Protein AF-A0A6S7I859-F1 (afdb_monomer_lite)

Structure (mmCIF, N/CA/C/O backbone):
data_AF-A0A6S7I859-F1
#
_entry.id   AF-A0A6S7I859-F1
#
loop_
_atom_site.group_PDB
_atom_site.id
_atom_site.type_symbol
_atom_site.label_atom_id
_atom_site.label_alt_id
_atom_site.label_comp_id
_atom_site.label_asym_id
_atom_site.label_entity_id
_atom_site.label_seq_id
_atom_site.pdbx_PDB_ins_code
_atom_site.Cartn_x
_atom_site.Cartn_y
_atom_site.Cartn_z
_atom_site.occupancy
_atom_site.B_iso_or_equiv
_atom_site.auth_seq_id
_atom_site.auth_comp_id
_atom_site.auth_asym_id
_atom_site.auth_atom_id
_atom_site.pdbx_PDB_model_num
ATOM 1 N N . MET A 1 1 ? 20.516 -19.476 -36.051 1.00 45.34 1 MET A N 1
ATOM 2 C CA . MET A 1 1 ? 21.088 -18.966 -34.781 1.00 45.34 1 MET A CA 1
ATOM 3 C C . MET A 1 1 ? 20.765 -17.487 -34.606 1.00 45.34 1 MET A C 1
ATOM 5 O O . MET A 1 1 ? 20.209 -17.161 -33.574 1.00 45.34 1 MET A O 1
ATOM 9 N N . LYS A 1 2 ? 20.986 -16.633 -35.620 1.00 47.00 2 LYS A N 1
ATOM 10 C CA . LYS A 1 2 ? 20.479 -15.245 -35.648 1.00 47.00 2 LYS A CA 1
ATOM 11 C C . LYS A 1 2 ? 18.955 -15.167 -35.457 1.00 47.00 2 LYS A C 1
ATOM 13 O O . LYS A 1 2 ? 18.521 -14.638 -34.452 1.00 47.00 2 LYS A O 1
ATOM 18 N N . ASP A 1 3 ? 18.194 -15.928 -36.248 1.00 52.56 3 ASP A N 1
ATOM 19 C CA . ASP A 1 3 ? 16.728 -16.032 -36.093 1.00 52.56 3 ASP A CA 1
ATOM 20 C C . ASP A 1 3 ? 16.257 -16.594 -34.742 1.00 52.56 3 ASP A C 1
ATOM 22 O O . ASP A 1 3 ? 15.106 -16.407 -34.369 1.00 52.56 3 ASP A O 1
ATOM 26 N N . PHE A 1 4 ? 17.116 -17.323 -34.017 1.00 54.69 4 PHE A N 1
ATOM 27 C CA . PHE A 1 4 ? 16.777 -17.778 -32.670 1.00 54.69 4 PHE A CA 1
ATOM 28 C C . PHE A 1 4 ? 16.877 -16.596 -31.711 1.00 54.69 4 PHE A C 1
ATOM 30 O O . PHE A 1 4 ? 15.893 -16.300 -31.062 1.00 54.69 4 PHE A O 1
ATOM 37 N N . PHE A 1 5 ? 17.999 -15.868 -31.692 1.00 53.69 5 PHE A N 1
ATOM 38 C CA . PHE A 1 5 ? 18.166 -14.678 -30.848 1.00 53.69 5 PHE A CA 1
ATOM 39 C C . PHE A 1 5 ? 17.237 -13.516 -31.233 1.00 53.69 5 PHE A C 1
ATOM 41 O O . PHE A 1 5 ? 16.765 -12.820 -30.344 1.00 53.69 5 PHE A O 1
ATOM 48 N N . ASP A 1 6 ? 16.915 -13.356 -32.519 1.00 55.12 6 ASP A N 1
ATOM 49 C CA . ASP A 1 6 ? 16.006 -12.310 -33.009 1.00 55.12 6 ASP A CA 1
ATOM 50 C C . ASP A 1 6 ? 14.535 -12.576 -32.618 1.00 55.12 6 ASP A C 1
ATOM 52 O O . ASP A 1 6 ? 13.740 -11.643 -32.562 1.00 55.12 6 ASP A O 1
ATOM 56 N N . ASN A 1 7 ? 14.174 -13.832 -32.315 1.00 46.56 7 ASN A N 1
ATOM 57 C CA . ASN A 1 7 ? 12.827 -14.235 -31.876 1.00 46.56 7 ASN A CA 1
ATOM 58 C C . ASN A 1 7 ? 12.787 -14.762 -30.428 1.00 46.56 7 ASN A C 1
ATOM 60 O O . ASN A 1 7 ? 11.739 -15.209 -29.959 1.00 46.56 7 ASN A O 1
ATOM 64 N N . PHE A 1 8 ? 13.920 -14.766 -29.721 1.00 45.06 8 PHE A N 1
ATOM 65 C CA . PHE A 1 8 ? 14.007 -15.238 -28.345 1.00 45.06 8 PHE A CA 1
ATOM 66 C C . PHE A 1 8 ? 13.634 -14.092 -27.410 1.00 45.06 8 PHE A C 1
ATOM 68 O O . PHE A 1 8 ? 14.481 -13.310 -26.983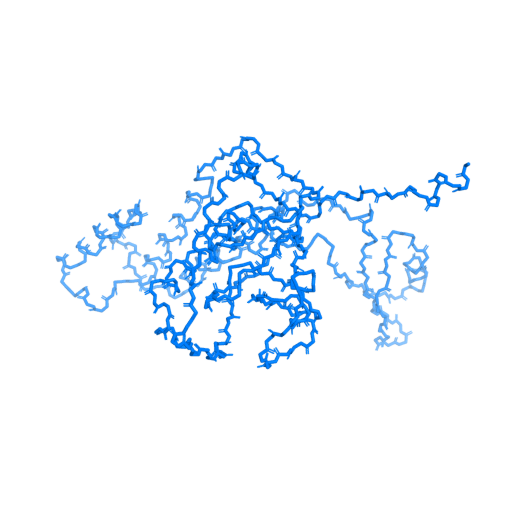 1.00 45.06 8 PHE A O 1
ATOM 75 N N . GLU A 1 9 ? 12.348 -13.992 -27.083 1.00 45.38 9 GLU A N 1
ATOM 76 C CA . GLU A 1 9 ? 11.904 -13.135 -25.989 1.00 45.38 9 GLU A CA 1
ATOM 77 C C . GLU A 1 9 ? 12.364 -13.744 -24.660 1.00 45.38 9 GLU A C 1
ATOM 79 O O . GLU A 1 9 ? 11.829 -14.752 -24.187 1.00 45.38 9 GLU A O 1
ATOM 84 N N . ILE A 1 10 ? 13.366 -13.123 -24.036 1.00 50.97 10 ILE A N 1
ATOM 85 C CA . ILE A 1 10 ? 13.718 -13.415 -22.648 1.00 50.97 10 ILE A CA 1
ATOM 86 C C . ILE A 1 10 ? 12.524 -12.993 -21.790 1.00 50.97 10 ILE A C 1
ATOM 88 O O . ILE A 1 10 ? 12.278 -11.814 -21.546 1.00 50.97 10 ILE A O 1
ATOM 92 N N . SER A 1 11 ? 11.741 -13.972 -21.345 1.00 49.91 11 SER A N 1
ATOM 93 C CA . SER A 1 11 ? 10.647 -13.725 -20.416 1.00 49.91 11 SER A CA 1
ATOM 94 C C . SER A 1 11 ? 11.216 -13.456 -19.022 1.00 49.91 11 SER A C 1
ATOM 96 O O . SER A 1 11 ? 11.446 -14.388 -18.254 1.00 49.91 11 SER A O 1
ATOM 98 N N . GLU A 1 12 ? 11.362 -12.182 -18.670 1.00 61.50 12 GLU A N 1
ATOM 99 C CA . GLU A 1 12 ? 11.768 -11.761 -17.323 1.00 61.50 12 GLU A CA 1
ATOM 100 C C . GLU A 1 12 ? 10.795 -12.266 -16.238 1.00 61.50 12 GLU A C 1
ATOM 102 O O . GLU A 1 12 ? 9.594 -12.399 -16.501 1.00 61.50 12 GLU A O 1
ATOM 107 N N . PRO A 1 13 ? 11.248 -12.554 -15.010 1.00 64.25 13 PRO A N 1
ATOM 108 C CA . PRO A 1 13 ? 10.357 -12.905 -13.905 1.00 64.25 13 PRO A CA 1
ATOM 109 C C . PRO A 1 13 ? 9.255 -11.856 -13.661 1.00 64.25 13 PRO A C 1
ATOM 111 O O . PRO A 1 13 ? 9.374 -10.689 -14.029 1.00 64.25 13 PRO A O 1
ATOM 114 N N . LEU A 1 14 ? 8.141 -12.267 -13.045 1.00 69.00 14 LEU A N 1
ATOM 115 C CA . LEU A 1 14 ? 7.109 -11.317 -12.619 1.00 69.00 14 LEU A CA 1
ATOM 116 C C . LEU A 1 14 ? 7.658 -10.483 -11.460 1.00 69.00 14 LEU A C 1
ATOM 118 O O . LEU A 1 14 ? 7.960 -11.036 -10.411 1.00 69.00 14 LEU A O 1
ATOM 122 N N . GLU A 1 15 ? 7.740 -9.168 -11.640 1.00 78.75 15 GLU A N 1
ATOM 123 C CA . GLU A 1 15 ? 8.213 -8.252 -10.601 1.00 78.75 15 GLU A CA 1
ATOM 124 C C . GLU A 1 15 ? 7.077 -7.900 -9.617 1.00 78.75 15 GLU A C 1
ATOM 126 O O . GLU A 1 15 ? 6.104 -7.244 -10.018 1.00 78.75 15 GLU A O 1
ATOM 131 N N . PRO A 1 16 ? 7.153 -8.300 -8.328 1.00 76.38 16 PRO A N 1
ATOM 132 C CA . PRO A 1 16 ? 6.086 -8.062 -7.356 1.00 76.38 16 PRO A CA 1
ATOM 133 C C . PRO A 1 16 ? 5.749 -6.587 -7.148 1.00 76.38 16 PRO A C 1
ATOM 135 O O . PRO A 1 16 ? 4.595 -6.248 -6.870 1.00 76.38 16 PRO A O 1
ATOM 138 N N . ARG A 1 17 ? 6.725 -5.685 -7.313 1.00 79.62 17 ARG A N 1
ATOM 139 C CA . ARG A 1 17 ? 6.491 -4.240 -7.195 1.00 79.62 17 ARG A CA 1
ATOM 140 C C . ARG A 1 17 ? 5.514 -3.708 -8.232 1.00 79.62 17 ARG A C 1
ATOM 142 O O . ARG A 1 17 ? 4.864 -2.705 -7.958 1.00 79.62 17 ARG A O 1
ATOM 149 N N . HIS A 1 18 ? 5.346 -4.381 -9.369 1.00 80.56 18 HIS A N 1
ATOM 150 C CA . HIS A 1 18 ? 4.351 -3.988 -10.366 1.00 80.56 18 HIS A CA 1
ATOM 151 C C . HIS A 1 18 ? 2.908 -4.177 -9.895 1.00 80.56 18 HIS A C 1
ATOM 153 O O . HIS A 1 18 ? 2.029 -3.582 -10.501 1.00 80.56 18 HIS A O 1
ATOM 159 N N . ALA A 1 19 ? 2.662 -4.961 -8.838 1.00 69.69 19 ALA A N 1
ATOM 160 C CA . ALA A 1 19 ? 1.356 -5.069 -8.184 1.00 69.69 19 ALA A CA 1
ATOM 161 C C . ALA A 1 19 ? 1.225 -4.169 -6.942 1.00 69.69 19 ALA A C 1
ATOM 163 O O . ALA A 1 19 ? 0.149 -4.066 -6.346 1.00 69.69 19 ALA A O 1
ATOM 164 N N . PHE A 1 20 ? 2.319 -3.533 -6.508 1.00 80.38 20 PHE A N 1
ATOM 165 C CA . PHE A 1 20 ? 2.332 -2.712 -5.307 1.00 80.38 20 PHE A CA 1
ATOM 166 C C . PHE A 1 20 ? 1.987 -1.256 -5.622 1.00 80.38 20 PHE A C 1
ATOM 168 O O . PHE A 1 20 ? 2.767 -0.516 -6.221 1.00 80.38 20 PHE A O 1
ATOM 175 N N . PHE A 1 21 ? 0.834 -0.822 -5.116 1.00 75.75 21 PHE A N 1
ATOM 176 C CA . PHE A 1 21 ? 0.370 0.557 -5.227 1.00 75.75 21 PHE A CA 1
ATOM 177 C C . PHE A 1 21 ? -0.159 1.086 -3.899 1.00 75.75 21 PHE A C 1
ATOM 179 O O . PHE A 1 21 ? -0.511 0.316 -3.009 1.00 75.75 21 PHE A O 1
ATOM 186 N N . GLY A 1 22 ? -0.223 2.411 -3.768 1.00 73.56 22 GLY A N 1
ATOM 187 C CA . GLY A 1 22 ? -0.731 3.084 -2.575 1.00 73.56 22 GLY A CA 1
ATOM 188 C C . GLY A 1 22 ? -2.252 2.984 -2.393 1.00 73.56 22 GLY A C 1
ATOM 189 O O . GLY A 1 22 ? -2.939 2.128 -2.961 1.00 73.56 22 GLY A O 1
ATOM 190 N N . GLY A 1 23 ? -2.787 3.882 -1.563 1.00 61.50 23 GLY A N 1
ATOM 191 C CA . GLY A 1 23 ? -4.229 4.030 -1.372 1.00 61.50 23 GLY A CA 1
ATOM 192 C C . GLY A 1 23 ? -4.944 4.536 -2.629 1.00 61.50 23 GLY A C 1
ATOM 193 O O . GLY A 1 23 ? -4.322 5.018 -3.573 1.00 61.50 23 GLY A O 1
ATOM 194 N N . ARG A 1 24 ? -6.274 4.432 -2.635 1.00 67.81 24 ARG A N 1
ATOM 195 C CA . ARG A 1 24 ? -7.117 4.974 -3.706 1.00 67.81 24 ARG A CA 1
ATOM 196 C C . ARG A 1 24 ? -7.474 6.427 -3.401 1.00 67.81 24 ARG A C 1
ATOM 198 O O . ARG A 1 24 ? -8.109 6.697 -2.385 1.00 67.81 24 ARG A O 1
ATOM 205 N N . THR A 1 25 ? -7.136 7.315 -4.329 1.00 48.84 25 THR A N 1
ATOM 206 C CA . THR A 1 25 ? -7.539 8.724 -4.325 1.00 48.84 25 THR A CA 1
ATOM 207 C C . THR A 1 25 ? -8.147 9.023 -5.689 1.00 48.84 25 THR A C 1
ATOM 209 O O . THR A 1 25 ? -7.419 9.100 -6.672 1.00 48.84 25 THR A O 1
ATOM 212 N N . ASN A 1 26 ? -9.471 9.158 -5.760 1.00 48.75 26 ASN A N 1
ATOM 213 C CA . ASN A 1 26 ? -10.164 9.564 -6.983 1.00 48.75 26 ASN A CA 1
ATOM 214 C C . ASN A 1 26 ? -10.799 10.938 -6.758 1.00 48.75 26 ASN A C 1
ATOM 216 O O . ASN A 1 26 ? -11.480 11.131 -5.756 1.00 48.75 26 ASN A O 1
ATOM 220 N N . ALA A 1 27 ? -10.611 11.856 -7.705 1.00 41.12 27 ALA A N 1
ATOM 221 C CA . ALA A 1 27 ? -11.497 13.001 -7.878 1.00 41.12 27 ALA A CA 1
ATOM 222 C C . ALA A 1 27 ? -12.592 12.571 -8.863 1.00 41.12 27 ALA A C 1
ATOM 224 O O . ALA A 1 27 ? -12.288 12.190 -9.993 1.00 41.12 27 ALA A O 1
ATOM 225 N N . THR A 1 28 ? -13.848 12.537 -8.427 1.00 41.75 28 THR A N 1
ATOM 226 C CA . THR A 1 28 ? -14.954 12.037 -9.252 1.00 41.75 28 THR A CA 1
ATOM 227 C C . THR A 1 28 ? -15.525 13.171 -10.102 1.00 41.75 28 THR A C 1
ATOM 229 O O . THR A 1 28 ? -16.117 14.099 -9.566 1.00 41.75 28 THR A O 1
ATOM 232 N N . CYS A 1 29 ? -15.396 13.097 -11.428 1.00 33.31 29 CYS A N 1
ATOM 233 C CA . CYS A 1 29 ? -16.369 13.678 -12.356 1.00 33.31 29 CYS A CA 1
ATOM 234 C C . CYS A 1 29 ? -16.226 13.011 -13.728 1.00 33.31 29 CYS A C 1
ATOM 236 O O . CYS A 1 29 ? -15.149 13.065 -14.314 1.00 33.31 29 CYS A O 1
ATOM 238 N N . LEU A 1 30 ? -17.299 12.363 -14.197 1.00 36.75 30 LEU A N 1
ATOM 239 C CA . LEU A 1 30 ? -17.981 12.637 -15.471 1.00 36.75 30 LEU A CA 1
ATOM 240 C C . LEU A 1 30 ? -19.254 11.785 -15.557 1.00 36.75 30 LEU A C 1
ATOM 242 O O . LEU A 1 30 ? -19.257 10.579 -15.318 1.00 36.75 30 LEU A O 1
ATOM 246 N N . TYR A 1 31 ? -20.350 12.483 -15.833 1.00 36.66 31 TYR A N 1
ATOM 247 C CA . TYR A 1 31 ? -21.735 12.027 -15.834 1.00 36.66 31 TYR A CA 1
ATOM 248 C C . TYR A 1 31 ? -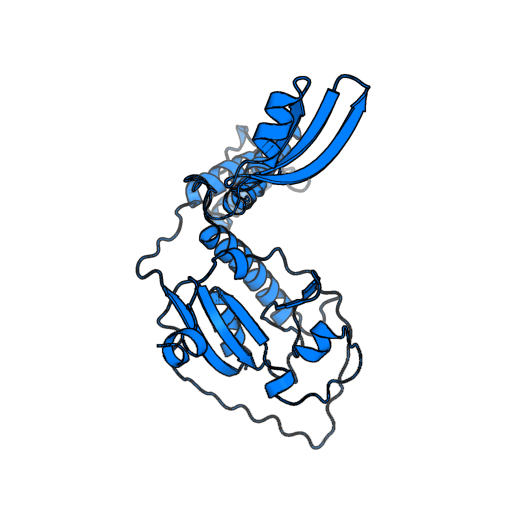22.122 11.450 -17.205 1.00 36.66 31 TYR A C 1
ATOM 250 O O . TYR A 1 31 ? -21.749 12.009 -18.234 1.00 36.66 31 TYR A O 1
ATOM 258 N N . TYR A 1 32 ? -22.896 10.361 -17.220 1.00 44.66 32 TYR A N 1
ATOM 259 C CA . TYR A 1 32 ? -23.541 9.826 -18.423 1.00 44.66 32 TYR A CA 1
ATOM 260 C C . TYR A 1 32 ? -24.997 9.476 -18.104 1.00 44.66 32 TYR A C 1
ATOM 262 O O . TYR A 1 32 ? -25.266 8.748 -17.139 1.00 44.66 32 TYR A O 1
ATOM 270 N N . ASP A 1 33 ? -25.917 10.018 -18.901 1.00 39.75 33 ASP A N 1
ATOM 271 C CA . ASP A 1 33 ? -27.357 9.785 -18.794 1.00 39.75 33 ASP A CA 1
ATOM 272 C C . ASP A 1 33 ? -27.798 8.831 -19.912 1.00 39.75 33 ASP A C 1
ATOM 274 O O . ASP A 1 33 ? -27.537 9.074 -21.092 1.00 39.75 33 ASP A O 1
ATOM 278 N N . VAL A 1 34 ? -28.410 7.714 -19.520 1.00 48.84 34 VAL A N 1
ATOM 279 C CA . VAL A 1 34 ? -28.775 6.595 -20.405 1.00 48.84 34 VAL A CA 1
ATOM 280 C C . VAL A 1 34 ? -30.038 6.951 -21.195 1.00 48.84 34 VAL A C 1
ATOM 282 O O . VAL A 1 34 ? -31.020 7.415 -20.617 1.00 48.84 34 VAL A O 1
ATOM 285 N N . GLN A 1 35 ? -30.029 6.724 -22.512 1.00 64.75 35 GLN A N 1
ATOM 286 C CA . GLN A 1 35 ? -31.157 7.034 -23.403 1.00 64.75 35 GLN A CA 1
ATOM 287 C C . GLN A 1 35 ? -32.212 5.902 -23.433 1.00 64.75 35 GLN A C 1
ATOM 289 O O . GLN A 1 35 ? -31.874 4.746 -23.171 1.00 64.75 35 GLN A O 1
ATOM 294 N N . PRO A 1 36 ? -33.485 6.189 -23.792 1.00 54.06 36 PRO A N 1
ATOM 295 C CA . PRO A 1 36 ? -34.622 5.266 -23.629 1.00 54.06 36 PRO A CA 1
ATOM 296 C C . PRO A 1 36 ? -34.549 3.917 -24.370 1.00 54.06 36 PRO A C 1
ATOM 298 O O . PRO A 1 36 ? -35.362 3.038 -24.088 1.00 54.06 36 PRO A O 1
ATOM 301 N N . GLU A 1 37 ? -33.614 3.734 -25.307 1.00 49.41 37 GLU A N 1
ATOM 302 C CA . GLU A 1 37 ? -33.521 2.528 -26.148 1.00 49.41 37 GLU A CA 1
ATOM 303 C C . GLU A 1 37 ? -32.313 1.618 -25.844 1.00 49.41 37 GLU A C 1
ATOM 305 O O . GLU A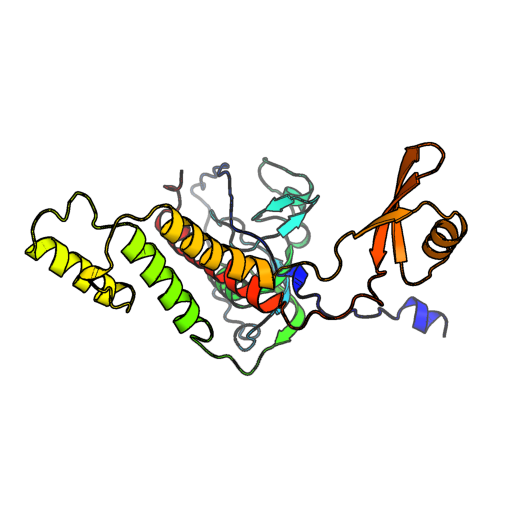 1 37 ? -32.119 0.603 -26.518 1.00 49.41 37 GLU A O 1
ATOM 310 N N . GLU A 1 38 ? -31.514 1.902 -24.809 1.00 43.66 38 GLU A N 1
ATOM 311 C CA . GLU A 1 38 ? -30.388 1.032 -24.441 1.00 43.66 38 GLU A CA 1
ATOM 312 C C . GLU A 1 38 ? -30.836 -0.190 -23.621 1.00 43.66 38 GLU A C 1
ATOM 314 O O . GLU A 1 38 ? -31.375 -0.086 -22.519 1.00 43.66 38 GLU A O 1
ATOM 319 N N . LYS A 1 39 ? -30.571 -1.394 -24.145 1.00 42.28 39 LYS A N 1
ATOM 320 C CA . LYS A 1 39 ? -30.733 -2.659 -23.412 1.00 42.28 39 LYS A CA 1
ATOM 321 C C . LYS A 1 39 ? -29.386 -3.123 -22.869 1.00 42.28 39 LYS A C 1
ATOM 323 O O . LYS A 1 39 ? -28.538 -3.586 -23.629 1.00 42.28 39 LYS A O 1
ATOM 328 N N . ILE A 1 40 ? -29.226 -3.079 -21.549 1.00 44.28 40 ILE A N 1
ATOM 329 C CA . ILE A 1 40 ? -28.088 -3.692 -20.857 1.00 44.28 40 ILE A CA 1
ATOM 330 C C . ILE A 1 40 ? -28.282 -5.211 -20.882 1.00 44.28 40 ILE A C 1
ATOM 332 O O . ILE A 1 40 ? -29.249 -5.738 -20.332 1.00 44.28 40 ILE A O 1
ATOM 336 N N . ARG A 1 41 ? -27.369 -5.922 -21.547 1.00 34.62 41 ARG A N 1
ATOM 337 C CA . ARG A 1 41 ? -27.286 -7.382 -21.476 1.00 34.62 41 ARG A CA 1
ATOM 338 C C . ARG A 1 41 ? -26.342 -7.755 -20.342 1.00 34.62 41 ARG A C 1
ATOM 340 O O . ARG A 1 41 ? -25.175 -7.381 -20.367 1.00 34.62 41 ARG A O 1
ATOM 347 N N . TYR A 1 42 ? -26.861 -8.490 -19.367 1.00 35.25 42 TYR A N 1
ATOM 348 C CA . TYR A 1 42 ? -26.050 -9.202 -18.391 1.00 35.25 42 TYR A CA 1
ATOM 349 C C . TYR A 1 42 ? -25.635 -10.526 -19.025 1.00 35.25 42 TYR A C 1
ATOM 351 O O . TYR A 1 42 ? -26.495 -11.333 -19.383 1.00 35.25 42 TYR A O 1
ATOM 359 N N . VAL A 1 43 ? -24.334 -10.715 -19.217 1.00 29.97 43 VAL A N 1
ATOM 360 C CA . VAL A 1 43 ? -23.778 -12.006 -19.606 1.00 29.97 43 VAL A CA 1
ATOM 361 C C . VAL A 1 43 ? -22.879 -12.450 -18.467 1.00 29.97 43 VAL A C 1
ATOM 363 O O . VAL A 1 43 ? -21.833 -11.858 -18.221 1.00 29.97 43 VAL A O 1
ATOM 366 N N . ASP A 1 44 ? -23.352 -13.453 -17.739 1.00 32.44 44 ASP A N 1
ATOM 367 C CA . ASP A 1 44 ? -22.562 -14.181 -16.761 1.00 32.44 44 ASP A CA 1
ATOM 368 C C . ASP A 1 44 ? -21.618 -15.116 -17.520 1.00 32.44 44 ASP A C 1
ATOM 370 O O . ASP A 1 44 ? -22.044 -16.107 -18.116 1.00 32.44 44 ASP A O 1
ATOM 374 N N . PHE A 1 45 ? -20.337 -14.760 -17.541 1.00 32.31 45 PHE A N 1
ATOM 375 C CA . PHE A 1 45 ? -19.270 -15.664 -17.934 1.00 32.31 45 PHE A CA 1
ATOM 376 C C . PHE A 1 45 ? -18.501 -16.099 -16.687 1.00 32.31 45 PHE A C 1
ATOM 378 O O . PHE A 1 45 ? -17.437 -15.575 -16.365 1.00 32.31 45 PHE A O 1
ATOM 385 N N . CYS A 1 46 ? -19.003 -17.139 -16.025 1.00 39.00 46 CYS A N 1
ATOM 386 C CA . CYS A 1 46 ? -18.182 -18.016 -15.198 1.00 39.00 46 CYS A CA 1
ATOM 387 C C . CYS A 1 46 ? -17.183 -18.776 -16.091 1.00 39.00 46 CYS A C 1
ATOM 389 O O . CYS A 1 46 ? -17.454 -19.884 -16.550 1.00 39.00 46 CYS A O 1
ATOM 391 N N . SER A 1 47 ? -16.018 -18.184 -16.361 1.00 38.19 47 SER A N 1
ATOM 392 C CA . SER A 1 47 ? -14.841 -18.921 -16.844 1.00 38.19 47 SER A CA 1
ATOM 393 C C . SER A 1 47 ? -13.779 -18.975 -15.742 1.00 38.19 47 SER A C 1
ATOM 395 O O . SER A 1 47 ? -12.994 -18.057 -15.531 1.00 38.19 47 SER A O 1
ATOM 397 N N . LEU A 1 48 ? -13.834 -20.109 -15.046 1.00 46.25 48 LEU A N 1
ATOM 398 C CA . LEU A 1 48 ? -13.185 -20.604 -13.824 1.00 46.25 48 LEU A CA 1
ATOM 399 C C . LEU A 1 48 ? -11.644 -20.551 -13.704 1.00 46.25 48 LEU A C 1
ATOM 401 O O . LEU A 1 48 ? -11.107 -21.191 -12.812 1.00 46.25 48 LEU A O 1
ATOM 405 N N . TYR A 1 49 ? -10.894 -19.832 -14.537 1.00 50.06 49 TYR A N 1
ATOM 406 C CA . TYR A 1 49 ? -9.427 -20.003 -14.551 1.00 50.06 49 TYR A CA 1
ATOM 407 C C . TYR A 1 49 ? -8.607 -19.143 -13.557 1.00 50.06 49 TYR A C 1
ATOM 409 O O . TYR A 1 49 ? -7.547 -19.610 -13.148 1.00 50.06 49 TYR A O 1
ATOM 417 N N . PRO A 1 50 ? -9.024 -17.931 -13.124 1.00 51.12 50 PRO A N 1
ATOM 418 C CA . PRO A 1 50 ? -8.240 -17.153 -12.149 1.00 51.12 50 PRO A CA 1
ATOM 419 C C . PRO A 1 50 ? -8.506 -17.496 -10.677 1.00 51.12 50 PRO A C 1
ATOM 421 O O . PRO A 1 50 ? -7.626 -17.260 -9.856 1.00 51.12 50 PRO A O 1
ATOM 424 N N . CYS A 1 51 ? -9.688 -18.026 -10.337 1.00 55.31 51 CYS A N 1
ATOM 425 C CA . CYS A 1 51 ? -10.120 -18.219 -8.942 1.00 55.31 51 CYS A CA 1
ATOM 426 C C . CYS A 1 51 ? -9.337 -19.299 -8.181 1.00 55.31 51 CYS A C 1
ATOM 428 O O . CYS A 1 51 ? -9.341 -19.294 -6.953 1.00 55.31 51 CYS A O 1
ATOM 430 N N . ASP A 1 52 ? -8.654 -20.200 -8.886 1.00 69.12 52 ASP A N 1
ATOM 431 C CA . ASP A 1 52 ? -7.818 -21.225 -8.252 1.00 69.12 52 ASP A CA 1
ATOM 432 C C . ASP A 1 52 ? -6.442 -20.679 -7.834 1.00 69.12 52 ASP A C 1
ATOM 434 O O . ASP A 1 52 ? -5.714 -21.312 -7.067 1.00 69.12 52 ASP A O 1
ATOM 438 N N . TYR A 1 53 ? -6.066 -19.493 -8.323 1.00 82.12 53 TYR A N 1
ATOM 439 C CA . TYR A 1 53 ? -4.782 -18.885 -8.023 1.00 82.12 53 TYR A CA 1
ATOM 440 C C . TYR A 1 53 ? -4.913 -17.831 -6.929 1.00 82.12 53 TYR A C 1
ATOM 442 O O . TYR A 1 53 ? -5.643 -16.855 -7.046 1.00 82.12 53 TYR A O 1
ATOM 450 N N . PHE A 1 54 ? -4.099 -17.979 -5.890 1.00 87.88 54 PHE A N 1
ATOM 451 C CA . PHE A 1 54 ? -3.870 -16.954 -4.878 1.00 87.88 54 PHE A CA 1
ATOM 452 C C . PHE A 1 54 ? -2.482 -16.332 -5.066 1.00 87.88 54 PHE A C 1
ATOM 454 O O . PHE A 1 54 ? -1.494 -17.062 -5.021 1.00 87.88 54 PHE A O 1
ATOM 461 N N . GLY A 1 55 ? -2.381 -15.019 -5.307 1.00 89.88 55 GLY A N 1
ATOM 462 C CA . GLY A 1 55 ? -1.088 -14.349 -5.499 1.00 89.88 55 GLY A CA 1
ATOM 463 C C . GLY A 1 55 ? -1.111 -13.134 -6.425 1.00 89.88 55 GLY A C 1
ATOM 464 O O . GLY A 1 55 ? -1.972 -12.265 -6.288 1.00 89.88 55 GLY A O 1
ATOM 465 N N . LEU A 1 56 ? -0.132 -13.042 -7.330 1.00 91.56 56 LEU A N 1
ATOM 466 C CA . LEU A 1 56 ? 0.010 -11.939 -8.289 1.00 91.56 56 LEU A CA 1
ATOM 467 C C . LEU A 1 56 ? -0.223 -12.428 -9.716 1.00 91.56 56 LEU A C 1
ATOM 469 O O . LEU A 1 56 ? 0.305 -13.463 -10.116 1.00 91.56 56 LEU A O 1
ATOM 473 N N . VAL A 1 57 ? -0.963 -11.659 -10.507 1.00 90.19 57 VAL A N 1
ATOM 474 C CA . VAL A 1 57 ? -1.310 -12.014 -11.886 1.00 90.19 57 VAL A CA 1
ATOM 475 C C . VAL A 1 57 ? -0.986 -10.851 -12.809 1.00 90.19 57 VAL A C 1
ATOM 477 O O . VAL A 1 57 ? -1.550 -9.768 -12.664 1.00 90.19 57 VAL A O 1
ATOM 480 N N . LYS A 1 58 ? -0.105 -11.086 -13.785 1.00 91.12 58 LYS A N 1
ATOM 481 C CA . LYS A 1 58 ? 0.099 -10.194 -14.929 1.00 91.12 58 LYS A CA 1
ATOM 482 C C . LYS A 1 58 ? -0.852 -10.612 -16.042 1.00 91.12 58 LYS A C 1
ATOM 484 O O . LYS A 1 58 ? -0.765 -11.742 -16.531 1.00 91.12 58 LYS A O 1
ATOM 489 N N . CYS A 1 59 ? -1.769 -9.730 -16.416 1.00 91.50 59 CYS A N 1
ATOM 490 C CA . CYS A 1 59 ? -2.782 -10.030 -17.420 1.00 91.50 59 CYS A CA 1
ATOM 491 C C . CYS A 1 59 ? -3.250 -8.785 -18.181 1.00 91.50 59 CYS A C 1
ATOM 493 O O . CYS A 1 59 ? -2.955 -7.646 -17.817 1.00 91.50 59 CYS A O 1
ATOM 495 N N . SER A 1 60 ? -3.982 -9.032 -19.263 1.00 93.00 60 SER A N 1
ATOM 496 C CA . SER A 1 60 ? -4.737 -8.043 -20.021 1.00 93.00 60 SER A CA 1
ATOM 497 C C . SER A 1 60 ? -6.218 -8.171 -19.680 1.00 93.00 60 SER A C 1
ATOM 499 O O . SER A 1 60 ? -6.788 -9.258 -19.799 1.00 93.00 60 SER A O 1
ATOM 501 N N . VAL A 1 61 ? -6.842 -7.070 -19.275 1.00 94.19 61 VAL A N 1
ATOM 502 C CA . VAL A 1 61 ? -8.241 -7.015 -18.829 1.00 94.19 61 VAL A CA 1
ATOM 503 C C . VAL A 1 61 ? -8.970 -5.869 -19.511 1.00 94.19 61 VAL A C 1
ATOM 505 O O . VAL A 1 61 ? -8.457 -4.753 -19.608 1.00 94.19 61 VAL A O 1
ATOM 508 N N . LEU A 1 62 ? -10.183 -6.131 -19.975 1.00 95.19 62 LEU A N 1
ATOM 509 C CA . LEU A 1 62 ? -11.053 -5.146 -20.592 1.00 95.19 62 LEU A CA 1
ATOM 510 C C . LEU A 1 62 ? -12.046 -4.620 -19.544 1.00 95.19 62 LEU A C 1
ATOM 512 O O . LEU A 1 62 ? -12.875 -5.386 -19.050 1.00 95.19 62 LEU A O 1
ATOM 516 N N . PRO A 1 63 ? -11.995 -3.323 -19.188 1.00 94.19 63 PRO A N 1
ATOM 517 C CA . PRO A 1 63 ? -12.978 -2.747 -18.280 1.00 94.19 63 PRO A CA 1
ATOM 518 C C . PRO A 1 63 ? -14.373 -2.659 -18.924 1.00 94.19 63 PRO A C 1
ATOM 520 O O . PRO A 1 63 ? -14.479 -2.396 -20.127 1.00 94.19 63 PRO A O 1
ATOM 523 N N . PRO A 1 64 ? -15.463 -2.759 -18.148 1.00 92.88 64 PRO A 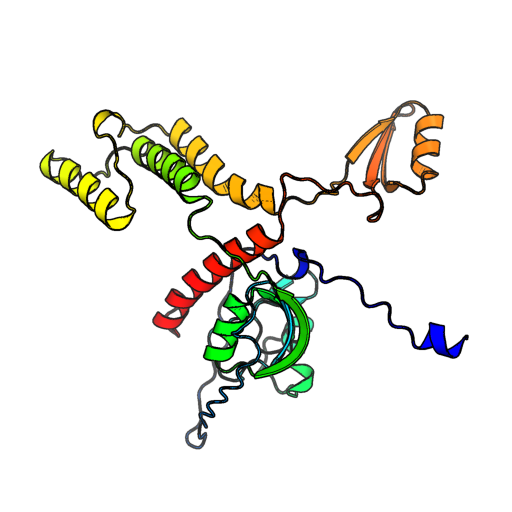N 1
ATOM 524 C CA . PRO A 1 64 ? -16.812 -2.459 -18.630 1.00 92.88 64 PRO A CA 1
ATOM 525 C C . PRO A 1 64 ? -16.981 -0.961 -18.940 1.00 92.88 64 PRO A C 1
ATOM 527 O O . PRO A 1 64 ? -16.324 -0.104 -18.345 1.00 92.88 64 PRO A O 1
ATOM 530 N N . ARG A 1 65 ? -17.884 -0.616 -19.869 1.00 84.19 65 ARG A N 1
ATOM 531 C CA . ARG A 1 65 ? -18.130 0.789 -20.266 1.00 84.19 65 ARG A CA 1
ATOM 532 C C . ARG A 1 65 ? -18.924 1.591 -19.231 1.00 84.19 65 ARG A C 1
ATOM 534 O O . ARG A 1 65 ? -18.663 2.775 -19.064 1.00 84.19 65 ARG A O 1
ATOM 541 N N . ALA A 1 66 ? -19.864 0.957 -18.530 1.00 81.38 66 ALA A N 1
ATOM 542 C CA . ALA A 1 66 ? -20.839 1.631 -17.665 1.00 81.38 66 ALA A CA 1
ATOM 543 C C . ALA A 1 66 ? -20.548 1.487 -16.156 1.00 81.38 66 ALA A C 1
ATOM 545 O O . ALA A 1 66 ? -21.465 1.528 -15.334 1.00 81.38 66 ALA A O 1
ATOM 546 N N . LEU A 1 67 ? -19.285 1.293 -15.768 1.00 86.06 67 LEU A N 1
ATOM 547 C CA . LEU A 1 67 ? -18.921 1.158 -14.359 1.00 86.06 67 LEU A CA 1
ATOM 548 C C . LEU A 1 67 ? -18.556 2.513 -13.754 1.00 86.06 67 LEU A C 1
ATOM 550 O O . LEU A 1 67 ? -17.547 3.114 -14.111 1.00 86.06 67 LEU A O 1
ATOM 554 N N . TYR A 1 68 ? -19.376 2.960 -12.802 1.00 83.75 68 TYR A N 1
ATOM 555 C CA . TYR A 1 68 ? -19.216 4.265 -12.156 1.00 83.75 68 TYR A CA 1
ATOM 556 C C . TYR A 1 68 ? -17.935 4.360 -11.313 1.00 83.75 68 TYR A C 1
ATOM 558 O O . TYR A 1 68 ? -17.248 5.376 -11.331 1.00 83.75 68 TYR A O 1
ATOM 566 N N . HIS A 1 69 ? -17.583 3.276 -10.615 1.00 88.94 69 HIS A N 1
ATOM 567 C CA . HIS A 1 69 ? -16.349 3.171 -9.836 1.00 88.94 69 HIS A CA 1
ATOM 568 C C . HIS A 1 69 ? -15.458 2.082 -10.437 1.00 88.94 69 HIS A C 1
ATOM 570 O O . HIS A 1 69 ? -15.678 0.906 -10.135 1.00 88.94 69 HIS A O 1
ATOM 576 N N . PRO A 1 70 ? -14.447 2.423 -11.256 1.00 92.19 70 PRO A N 1
ATOM 577 C CA . PRO A 1 70 ? -13.509 1.433 -11.785 1.00 92.19 70 PRO A CA 1
ATOM 578 C C . PRO A 1 70 ? -12.751 0.742 -10.648 1.00 92.19 70 PRO A C 1
ATOM 580 O O . PRO A 1 70 ? -12.417 1.389 -9.652 1.00 92.19 70 PRO A O 1
ATOM 583 N N . VAL A 1 71 ? -12.519 -0.566 -10.754 1.00 92.94 71 VAL A N 1
ATOM 584 C CA . VAL A 1 71 ? -11.908 -1.387 -9.690 1.00 92.94 71 VAL A CA 1
ATOM 585 C C . VAL A 1 71 ? -10.392 -1.371 -9.795 1.00 92.94 71 VAL A C 1
ATOM 587 O O . VAL A 1 71 ? -9.712 -1.051 -8.821 1.00 92.94 71 VAL A O 1
ATOM 590 N N . LEU A 1 72 ? -9.881 -1.713 -10.978 1.00 93.62 72 LEU A N 1
ATOM 591 C CA . LEU A 1 72 ? -8.460 -1.932 -11.193 1.00 93.62 72 LEU A CA 1
ATOM 592 C C . LEU A 1 72 ? -7.718 -0.619 -11.362 1.00 93.62 72 LEU A C 1
ATOM 594 O O . LEU A 1 72 ? -8.180 0.314 -12.024 1.00 93.62 72 LEU A O 1
ATOM 598 N N . HIS A 1 73 ? -6.549 -0.577 -10.746 1.00 92.19 73 HIS A N 1
ATOM 599 C CA . HIS A 1 73 ? -5.626 0.518 -10.914 1.00 92.19 73 HIS A CA 1
ATOM 600 C C . HIS A 1 73 ? -4.771 0.328 -12.168 1.00 92.19 73 HIS A C 1
ATOM 602 O O . HIS A 1 73 ? -4.516 -0.792 -12.612 1.00 92.19 73 HIS A O 1
ATOM 608 N N . TYR A 1 74 ? -4.288 1.441 -12.701 1.00 90.94 74 TYR A N 1
ATOM 609 C CA . TYR A 1 74 ? -3.405 1.505 -13.851 1.00 90.94 74 TYR A CA 1
ATOM 610 C C . TYR A 1 74 ? -2.423 2.661 -13.660 1.00 90.94 74 TYR A C 1
ATOM 612 O O . TYR A 1 74 ? -2.800 3.741 -13.188 1.00 90.94 74 TYR A O 1
ATOM 620 N N . ARG A 1 75 ? -1.154 2.421 -14.000 1.00 86.25 75 ARG A N 1
ATOM 621 C CA . ARG A 1 75 ? -0.100 3.431 -13.920 1.00 86.25 75 ARG A CA 1
ATOM 622 C C . ARG A 1 75 ? 0.255 3.909 -15.316 1.00 86.25 75 ARG A C 1
ATOM 624 O O . ARG A 1 75 ? 0.579 3.097 -16.172 1.00 86.25 75 ARG A O 1
ATOM 631 N N . THR A 1 76 ? 0.241 5.218 -15.511 1.00 85.94 76 THR A N 1
ATOM 632 C CA . THR A 1 76 ? 0.644 5.854 -16.767 1.00 85.94 76 THR A CA 1
ATOM 633 C C . THR A 1 76 ? 1.224 7.232 -16.500 1.00 85.94 76 THR A C 1
ATOM 635 O O . THR A 1 76 ? 0.725 7.937 -15.625 1.00 85.94 76 THR A O 1
ATOM 638 N N . GLN A 1 77 ? 2.303 7.593 -17.203 1.00 78.19 77 GLN A N 1
ATOM 639 C CA . GLN A 1 77 ? 3.015 8.875 -17.048 1.00 78.19 77 GLN A CA 1
ATOM 640 C C . GLN A 1 77 ? 3.252 9.262 -15.575 1.00 78.19 77 GLN A C 1
ATOM 642 O O . GLN A 1 77 ? 2.890 10.353 -15.138 1.00 78.19 77 GLN A O 1
ATOM 647 N N . ASP A 1 78 ? 3.752 8.316 -14.774 1.00 78.44 78 ASP A N 1
ATOM 648 C CA . ASP A 1 78 ? 3.949 8.447 -13.320 1.00 78.44 78 ASP A CA 1
ATOM 649 C C . ASP A 1 78 ? 2.702 8.717 -12.466 1.00 78.44 78 ASP A C 1
ATOM 651 O O . ASP A 1 78 ? 2.792 8.813 -11.240 1.00 78.44 78 ASP A O 1
ATOM 655 N N . LYS A 1 79 ? 1.516 8.735 -13.070 1.00 80.81 79 LYS A N 1
ATOM 656 C CA . LYS A 1 79 ? 0.237 8.867 -12.379 1.00 80.81 79 LYS A CA 1
ATOM 657 C C . LYS A 1 79 ? -0.363 7.505 -12.088 1.00 80.81 79 LYS A C 1
ATOM 659 O O . LYS A 1 79 ? -0.317 6.578 -12.895 1.00 80.81 79 LYS A O 1
ATOM 664 N N . PHE A 1 80 ? -0.964 7.413 -10.912 1.00 84.81 80 PHE A N 1
ATOM 665 C CA . PHE A 1 80 ? -1.732 6.265 -10.462 1.00 84.81 80 PHE A CA 1
ATOM 666 C C . PHE A 1 80 ? -3.219 6.591 -10.574 1.00 84.81 80 PHE A C 1
ATOM 668 O O . PHE A 1 80 ? -3.688 7.542 -9.948 1.00 84.81 80 PHE A O 1
ATOM 675 N N . MET A 1 81 ? -3.950 5.834 -11.389 1.00 89.12 81 MET A N 1
ATOM 676 C CA . MET A 1 81 ? -5.356 6.101 -11.692 1.00 89.12 81 MET A CA 1
ATOM 677 C C . MET A 1 81 ? -6.182 4.816 -11.676 1.00 89.12 81 MET A C 1
ATOM 679 O O . MET A 1 81 ? -5.643 3.714 -11.727 1.00 89.12 81 MET A O 1
ATOM 683 N N . PHE A 1 82 ? -7.506 4.968 -11.660 1.00 91.25 82 PHE A N 1
ATOM 684 C CA . PHE A 1 82 ? -8.469 3.875 -11.825 1.00 91.25 82 PHE A CA 1
ATOM 685 C C . PHE A 1 82 ? -9.311 4.124 -13.082 1.00 91.25 82 PHE A C 1
ATOM 687 O O . PHE A 1 82 ? -10.422 4.645 -12.967 1.00 91.25 82 PHE A O 1
ATOM 694 N N . PRO A 1 83 ? -8.781 3.851 -14.286 1.00 91.62 83 PRO A N 1
ATOM 695 C CA . PRO A 1 83 ? -9.470 4.162 -15.529 1.00 91.62 83 PRO A CA 1
ATOM 696 C C . PRO A 1 83 ? -10.324 3.000 -16.053 1.00 91.62 83 PRO A C 1
ATOM 698 O O . PRO A 1 83 ? -10.058 1.829 -15.789 1.00 91.62 83 PRO A O 1
ATOM 701 N N . SER A 1 84 ? -11.303 3.333 -16.897 1.00 91.88 84 SER A N 1
ATOM 702 C CA . SER A 1 84 ? -12.068 2.363 -17.706 1.00 91.88 84 SER A CA 1
ATOM 703 C C . SER A 1 84 ? -11.543 2.224 -19.145 1.00 91.88 84 SER A C 1
ATOM 705 O O . SER A 1 84 ? -12.151 1.539 -19.974 1.00 91.88 84 SER A O 1
ATOM 707 N N . CYS A 1 85 ? -10.452 2.922 -19.472 1.00 92.62 85 CYS A N 1
ATOM 708 C CA . CYS A 1 85 ? -9.798 2.909 -20.777 1.00 92.62 85 CYS A CA 1
ATOM 709 C C . CYS A 1 85 ? -8.319 3.280 -20.621 1.00 92.62 85 CYS A C 1
ATOM 711 O O . CYS A 1 85 ? -8.013 4.356 -20.104 1.00 92.62 85 CYS A O 1
ATOM 713 N N . ARG A 1 86 ? -7.425 2.416 -21.115 1.00 93.44 86 ARG A N 1
ATOM 714 C CA . ARG A 1 86 ? -5.979 2.663 -21.179 1.00 93.44 86 ARG A CA 1
ATOM 715 C C . ARG A 1 86 ? -5.647 3.956 -21.931 1.00 93.44 86 ARG A C 1
ATOM 717 O O . ARG A 1 86 ? -5.070 4.859 -21.341 1.00 93.44 86 ARG A O 1
ATOM 724 N N . THR A 1 87 ? -6.093 4.094 -23.182 1.00 91.00 87 THR A N 1
ATOM 725 C CA . THR A 1 87 ? -5.772 5.264 -24.021 1.00 91.00 87 THR A CA 1
ATOM 726 C C . THR A 1 87 ? -6.276 6.583 -23.431 1.00 91.00 87 THR A C 1
ATOM 728 O O . THR A 1 87 ? -5.566 7.584 -23.466 1.00 91.00 87 THR A O 1
ATOM 731 N N . CYS A 1 88 ? -7.475 6.610 -22.833 1.00 91.19 88 CYS A N 1
ATOM 732 C CA . CYS A 1 88 ? -7.957 7.815 -22.148 1.00 91.19 88 CYS A CA 1
ATOM 733 C C . CYS A 1 88 ? -7.090 8.169 -20.939 1.00 91.19 88 CYS A C 1
ATOM 735 O O . CYS A 1 88 ? -6.849 9.348 -20.700 1.00 91.19 88 CYS A O 1
ATOM 737 N N . ALA A 1 89 ? -6.629 7.169 -20.184 1.00 90.56 89 ALA A N 1
ATOM 738 C CA . ALA A 1 89 ? -5.730 7.386 -19.059 1.00 90.56 89 ALA A CA 1
ATOM 739 C C . ALA A 1 89 ? -4.377 7.933 -19.533 1.00 90.56 89 ALA A C 1
ATOM 741 O O . ALA A 1 89 ? -3.904 8.927 -18.992 1.00 90.56 89 ALA A O 1
ATOM 742 N N . ASP A 1 90 ? -3.798 7.328 -20.572 1.00 90.62 90 ASP A N 1
ATOM 743 C CA . ASP A 1 90 ? -2.511 7.738 -21.140 1.00 90.62 90 ASP A CA 1
ATOM 744 C C . ASP A 1 90 ? -2.562 9.167 -21.699 1.00 90.62 90 ASP A C 1
ATOM 746 O O . ASP A 1 90 ? -1.640 9.951 -21.492 1.00 90.62 90 ASP A O 1
ATOM 750 N N . ASN A 1 91 ? -3.666 9.541 -22.349 1.00 89.62 91 ASN A N 1
ATOM 751 C CA . ASN A 1 91 ? -3.848 10.875 -22.925 1.00 89.62 91 ASN A CA 1
ATOM 752 C C . ASN A 1 91 ? -4.477 11.889 -21.954 1.00 89.62 91 ASN A C 1
ATOM 754 O O . ASN A 1 91 ? -4.706 13.033 -22.340 1.00 89.62 91 ASN A O 1
ATOM 758 N N . LEU A 1 92 ? -4.788 11.487 -20.714 1.00 86.38 92 LEU A N 1
ATOM 759 C CA . LEU A 1 92 ? -5.502 12.303 -19.720 1.00 86.38 92 LEU A CA 1
ATOM 760 C C . LEU A 1 92 ? -6.819 12.897 -20.257 1.00 86.38 92 LEU A C 1
ATOM 762 O O . LEU A 1 92 ? -7.205 14.017 -19.916 1.00 86.38 92 LEU A O 1
ATOM 766 N N . GLN A 1 93 ? -7.514 12.138 -21.104 1.00 83.56 93 GLN A N 1
ATOM 767 C CA . GLN A 1 93 ? -8.754 12.559 -21.744 1.00 83.56 93 GLN A CA 1
ATOM 768 C C . GLN A 1 93 ? -9.910 12.590 -20.737 1.00 83.56 93 GLN A C 1
ATOM 770 O O . GLN A 1 93 ? -10.180 11.604 -20.052 1.00 83.56 93 GLN A O 1
ATOM 775 N N . GLN A 1 94 ? -10.637 13.708 -20.721 1.00 81.00 94 GLN A N 1
ATOM 776 C CA . GLN A 1 94 ? -11.847 13.915 -19.915 1.00 81.00 94 GLN A CA 1
ATOM 777 C C . GLN A 1 94 ? -13.135 13.925 -20.758 1.00 81.00 94 GLN A C 1
ATOM 779 O O . GLN A 1 94 ? -14.225 14.135 -20.247 1.00 81.00 94 GLN A O 1
ATOM 784 N N . GLU A 1 95 ? -13.046 13.711 -22.065 1.00 84.12 95 GLU A N 1
ATOM 785 C CA . GLU A 1 95 ? -14.228 13.614 -22.923 1.00 84.12 95 GLU A CA 1
ATOM 786 C C . GLU A 1 95 ? -14.755 12.179 -23.009 1.00 84.12 95 GLU A C 1
ATOM 788 O O . GLU A 1 95 ? -14.057 11.220 -22.660 1.00 84.12 95 GLU A O 1
ATOM 793 N N . LEU A 1 96 ? -15.980 12.028 -23.526 1.00 84.56 96 LEU A N 1
ATOM 794 C CA . LEU A 1 96 ? -16.582 10.722 -23.789 1.00 84.56 96 LEU A CA 1
ATOM 795 C C . LEU A 1 96 ? -15.625 9.827 -24.591 1.00 84.56 96 LEU A C 1
ATOM 797 O O . LEU A 1 96 ? -15.015 10.237 -25.578 1.00 84.56 96 LEU A O 1
ATOM 801 N N . CYS A 1 97 ? -15.483 8.586 -24.133 1.00 87.94 97 CYS A N 1
ATOM 802 C CA . CYS A 1 97 ? -14.548 7.629 -24.704 1.00 87.94 97 CYS A CA 1
ATOM 803 C C . CYS A 1 97 ? -15.183 6.872 -25.879 1.00 87.94 97 CYS A C 1
ATOM 805 O O . CYS A 1 97 ? -16.119 6.094 -25.685 1.00 87.94 97 CYS A O 1
ATOM 807 N N . TYR A 1 98 ? -14.608 7.030 -27.074 1.00 90.06 98 TYR A N 1
ATOM 808 C CA . TYR A 1 98 ? -14.997 6.304 -28.294 1.00 90.06 98 TYR A CA 1
ATOM 809 C C . TYR A 1 98 ? -13.979 5.236 -28.721 1.00 90.06 98 TYR A C 1
ATOM 811 O O . TYR A 1 98 ? -14.106 4.651 -29.792 1.00 90.06 98 TYR A O 1
ATOM 819 N N . HIS A 1 99 ? -12.979 4.966 -27.881 1.00 93.19 99 HIS A N 1
ATOM 820 C CA . HIS A 1 99 ? -11.938 3.986 -28.168 1.00 93.19 99 HIS A CA 1
ATOM 821 C C . HIS A 1 99 ? -12.498 2.561 -28.276 1.00 93.19 99 HIS A C 1
ATOM 823 O O . HIS A 1 99 ? -13.462 2.182 -27.590 1.00 93.19 99 HIS A O 1
ATOM 829 N N . SER A 1 100 ? -11.851 1.768 -29.124 1.00 94.12 100 SER A N 1
ATOM 830 C CA . SER A 1 100 ? -12.106 0.340 -29.301 1.00 94.12 100 SER A CA 1
ATOM 831 C C . SER A 1 100 ? -11.733 -0.462 -28.053 1.00 94.12 100 SER A C 1
ATOM 833 O O . SER A 1 100 ? -11.003 0.003 -27.177 1.00 94.12 100 SER A O 1
ATOM 835 N N . ASP A 1 101 ? -12.211 -1.698 -27.953 1.00 93.19 101 ASP A N 1
ATOM 836 C CA . ASP A 1 101 ? -11.925 -2.530 -26.781 1.00 93.19 101 ASP A CA 1
ATOM 837 C C . ASP A 1 101 ? -10.435 -2.898 -26.675 1.00 93.19 101 ASP A C 1
ATOM 839 O O . ASP A 1 101 ? -9.876 -2.903 -25.577 1.00 93.19 101 ASP A O 1
ATOM 843 N N . ALA A 1 102 ? -9.744 -3.058 -27.809 1.00 92.50 102 ALA A N 1
ATOM 844 C CA . ALA A 1 102 ? -8.292 -3.239 -27.841 1.00 92.50 102 ALA A CA 1
ATOM 845 C C . ALA A 1 102 ? -7.542 -2.029 -27.252 1.00 92.50 102 ALA A C 1
ATOM 847 O O . ALA A 1 102 ? -6.607 -2.186 -26.472 1.00 92.50 102 ALA A O 1
ATOM 848 N N . GLU A 1 103 ? -7.980 -0.810 -27.570 1.00 92.69 103 GLU A N 1
ATOM 849 C CA . GLU A 1 103 ? -7.392 0.422 -27.033 1.00 92.69 103 GLU A CA 1
ATOM 850 C C . GLU A 1 103 ? -7.726 0.641 -25.555 1.00 92.69 103 GLU A C 1
ATOM 852 O O . GLU A 1 103 ? -6.944 1.246 -24.826 1.00 92.69 103 GLU A O 1
ATOM 857 N N . ARG A 1 104 ? -8.880 0.150 -25.095 1.00 94.12 104 ARG A N 1
ATOM 858 C CA . ARG A 1 104 ? -9.332 0.273 -23.703 1.00 94.12 104 ARG A CA 1
ATOM 859 C C . ARG A 1 104 ? -8.680 -0.734 -22.765 1.00 94.12 104 ARG A C 1
ATOM 861 O O . ARG A 1 104 ? -8.588 -0.434 -21.575 1.00 94.12 104 ARG A O 1
ATOM 868 N N . THR A 1 105 ? -8.265 -1.883 -23.291 1.00 95.31 105 THR A N 1
ATOM 869 C CA . THR A 1 105 ? -7.692 -2.995 -22.527 1.00 95.31 105 THR A CA 1
ATOM 870 C C . THR A 1 105 ? -6.508 -2.525 -21.686 1.00 95.31 105 THR A C 1
ATOM 872 O O . THR A 1 105 ? -5.565 -1.914 -22.189 1.00 95.31 105 THR A O 1
ATOM 875 N N . LEU A 1 106 ? -6.570 -2.807 -20.387 1.00 94.62 106 LEU A N 1
ATOM 876 C CA . LEU A 1 106 ? -5.508 -2.521 -19.433 1.00 94.62 106 LEU A CA 1
ATOM 877 C C . LEU A 1 106 ? -4.556 -3.714 -19.390 1.00 94.62 106 LEU A C 1
ATOM 879 O O . LEU A 1 106 ? -5.001 -4.848 -19.227 1.00 94.62 106 LEU A O 1
ATOM 883 N N . LEU A 1 107 ? -3.256 -3.449 -19.483 1.00 94.12 107 LEU A N 1
ATOM 884 C CA . LEU A 1 107 ? -2.202 -4.419 -19.195 1.00 94.12 107 LEU A CA 1
ATOM 885 C C . LEU A 1 107 ? -1.565 -4.039 -17.862 1.00 94.12 107 LEU A C 1
ATOM 887 O O . LEU A 1 107 ? -1.132 -2.900 -17.683 1.00 94.12 107 LEU A O 1
ATOM 891 N N . GLY A 1 108 ? -1.497 -4.984 -16.935 1.00 92.56 108 GLY A N 1
ATOM 892 C CA . GLY A 1 108 ? -0.960 -4.719 -15.609 1.00 92.56 108 GLY A CA 1
ATOM 893 C C . GLY A 1 108 ? -0.737 -5.984 -14.802 1.00 92.56 108 GLY A C 1
ATOM 894 O O . GLY A 1 108 ? -1.037 -7.093 -15.247 1.00 92.56 108 GLY A O 1
ATOM 895 N N . THR A 1 109 ? -0.179 -5.790 -13.611 1.00 93.50 109 THR A N 1
ATOM 896 C CA . THR A 1 109 ? -0.020 -6.840 -12.610 1.00 93.50 109 THR A CA 1
ATOM 897 C C . THR A 1 109 ? -0.900 -6.491 -11.421 1.00 93.50 109 THR A C 1
ATOM 899 O O . THR A 1 109 ? -0.742 -5.424 -10.836 1.00 93.50 109 THR A O 1
ATOM 902 N N . TRP A 1 110 ? -1.805 -7.387 -11.047 1.00 94.56 110 TRP A N 1
ATOM 903 C CA . TRP A 1 110 ? -2.729 -7.181 -9.935 1.00 94.56 110 TRP A CA 1
ATOM 904 C C . TRP A 1 110 ? -2.648 -8.330 -8.939 1.00 94.56 110 TRP A C 1
ATOM 906 O O . TRP A 1 110 ? -2.256 -9.448 -9.278 1.00 94.56 110 TRP A O 1
ATOM 916 N N . VAL A 1 111 ? -3.037 -8.048 -7.699 1.00 93.94 111 VAL A N 1
ATOM 917 C CA . VAL A 1 111 ? -3.305 -9.093 -6.708 1.00 93.94 111 VAL A CA 1
ATOM 918 C C . VAL A 1 111 ? -4.591 -9.817 -7.108 1.00 93.94 111 VAL A C 1
ATOM 920 O O . VAL A 1 111 ? -5.549 -9.171 -7.542 1.00 93.94 111 VAL A O 1
ATOM 923 N N . THR A 1 112 ? -4.636 -11.139 -6.936 1.00 91.94 112 THR A N 1
ATOM 924 C CA . THR A 1 112 ? -5.779 -11.979 -7.342 1.00 91.94 112 THR A CA 1
ATOM 925 C C . THR A 1 112 ? -7.109 -11.475 -6.784 1.00 91.94 112 THR A C 1
ATOM 927 O O . THR A 1 112 ? -8.074 -11.385 -7.528 1.00 91.94 112 THR A O 1
ATOM 930 N N . LEU A 1 113 ? -7.133 -10.986 -5.542 1.00 92.00 113 LEU A N 1
ATOM 931 C CA . LEU A 1 113 ? -8.330 -10.421 -4.901 1.00 92.00 113 LEU A CA 1
ATOM 932 C C . LEU A 1 113 ? -8.914 -9.193 -5.625 1.00 92.00 113 LEU A C 1
ATOM 934 O O . LEU A 1 113 ? -10.129 -9.007 -5.681 1.00 92.00 113 LEU A O 1
ATOM 938 N N . GLU A 1 114 ? -8.061 -8.312 -6.160 1.00 93.69 114 GLU A N 1
ATOM 939 C CA . GLU A 1 114 ? -8.533 -7.161 -6.941 1.00 93.69 114 GLU A CA 1
ATOM 940 C C . GLU A 1 114 ? -9.048 -7.600 -8.307 1.00 93.69 114 GLU A C 1
ATOM 942 O O . GLU A 1 114 ? -10.037 -7.049 -8.792 1.00 93.69 114 GLU A O 1
ATOM 947 N N . LEU A 1 115 ? -8.397 -8.603 -8.900 1.00 92.75 115 LEU A N 1
ATOM 948 C CA . LEU A 1 115 ? -8.814 -9.183 -10.167 1.00 92.75 115 LEU A CA 1
ATOM 949 C C . LEU A 1 115 ? -10.168 -9.889 -10.029 1.00 92.75 115 LEU A C 1
ATOM 951 O O . LEU A 1 115 ? -11.065 -9.608 -10.813 1.00 92.75 115 LEU A O 1
ATOM 955 N N . GLU A 1 116 ? -10.363 -10.708 -8.996 1.00 92.31 116 GLU A N 1
ATOM 956 C CA . GLU A 1 116 ? -11.646 -11.338 -8.657 1.00 92.31 116 GLU A CA 1
ATOM 957 C C . GLU A 1 116 ? -12.754 -10.290 -8.523 1.00 92.31 116 GLU A C 1
ATOM 959 O O . GLU A 1 116 ? -13.790 -10.387 -9.185 1.00 92.31 116 GLU A O 1
ATOM 964 N N . LYS A 1 117 ? -12.506 -9.213 -7.760 1.00 92.81 117 LYS A N 1
ATOM 965 C CA . LYS A 1 117 ? -13.482 -8.126 -7.622 1.00 92.81 117 LYS A CA 1
ATOM 966 C C . LYS A 1 117 ? -13.768 -7.417 -8.946 1.00 92.81 117 LYS A C 1
ATOM 968 O O . LYS A 1 117 ? -14.887 -6.957 -9.167 1.00 92.81 117 LYS A O 1
ATOM 973 N N . ALA A 1 118 ? -12.774 -7.282 -9.816 1.00 92.69 118 ALA A N 1
ATOM 974 C CA . ALA A 1 118 ? -12.961 -6.695 -11.134 1.00 92.69 118 ALA A CA 1
ATOM 975 C C . ALA A 1 118 ? -13.844 -7.589 -12.015 1.00 92.69 118 ALA A C 1
ATOM 977 O O . ALA A 1 118 ? -14.791 -7.095 -12.625 1.00 92.69 118 ALA A O 1
ATOM 978 N N . LEU A 1 119 ? -13.609 -8.902 -12.018 1.00 91.44 119 LEU A N 1
ATOM 979 C CA . LEU A 1 119 ? -14.439 -9.865 -12.747 1.00 91.44 119 LEU A CA 1
ATOM 980 C C . LEU A 1 119 ? -15.893 -9.839 -12.249 1.00 91.44 119 LEU A C 1
ATOM 982 O O . LEU A 1 119 ? -16.807 -9.722 -13.061 1.00 91.44 119 LEU A O 1
ATOM 986 N N . GLU A 1 120 ? -16.121 -9.786 -10.929 1.00 91.44 120 GLU A N 1
ATOM 987 C CA . GLU A 1 120 ? -17.464 -9.582 -10.349 1.00 91.44 120 GLU A CA 1
ATOM 988 C C . GLU A 1 120 ? -18.159 -8.306 -10.856 1.00 91.44 120 GLU A C 1
ATOM 990 O O . GLU A 1 120 ? -19.388 -8.209 -10.864 1.00 91.44 120 GLU A O 1
ATOM 995 N N . LYS A 1 121 ? -17.383 -7.280 -11.224 1.00 90.44 121 LYS A N 1
ATOM 996 C CA . LYS A 1 121 ? -17.882 -5.987 -11.712 1.00 90.44 121 LYS A CA 1
ATOM 997 C C . LYS A 1 121 ? -18.015 -5.925 -13.231 1.00 90.44 121 LYS A C 1
ATOM 999 O O . LYS A 1 121 ? -18.329 -4.855 -13.750 1.00 90.44 121 LYS A O 1
ATOM 1004 N N . GLY A 1 122 ? -17.830 -7.048 -13.924 1.00 91.38 122 GLY A N 1
ATOM 1005 C CA . GLY A 1 122 ? -18.001 -7.163 -15.371 1.00 91.38 122 GLY A CA 1
ATOM 1006 C C . GLY A 1 122 ? -16.762 -6.779 -16.174 1.00 91.38 122 GLY A C 1
ATOM 1007 O O . GLY A 1 122 ? -16.896 -6.369 -17.323 1.00 91.38 122 GLY A O 1
ATOM 1008 N N . TYR A 1 123 ? -15.568 -6.852 -15.579 1.00 93.44 123 TYR A N 1
ATOM 1009 C CA . TYR A 1 123 ? -14.335 -6.841 -16.366 1.00 93.44 123 TYR A CA 1
ATOM 1010 C C . TYR A 1 123 ? -14.200 -8.170 -17.107 1.00 93.44 123 TYR A C 1
ATOM 1012 O O . TYR A 1 123 ? -14.497 -9.226 -16.553 1.00 93.44 123 TYR A O 1
ATOM 1020 N N . GLU A 1 124 ? -13.699 -8.119 -18.336 1.00 92.62 124 GLU A N 1
ATOM 1021 C CA . GLU A 1 124 ? -13.419 -9.311 -19.133 1.00 92.62 124 GLU A CA 1
ATOM 1022 C C . GLU A 1 124 ? -11.915 -9.590 -19.127 1.00 92.62 124 GLU A C 1
ATOM 1024 O O . GLU A 1 124 ? -11.096 -8.723 -19.441 1.00 92.62 124 GLU A O 1
ATOM 1029 N N . LEU A 1 125 ? -11.530 -10.806 -18.741 1.00 90.44 125 LEU A N 1
ATOM 1030 C CA . LEU A 1 125 ? -10.138 -11.239 -18.787 1.00 90.44 125 LEU A CA 1
ATOM 1031 C C . LEU A 1 125 ? -9.778 -11.642 -20.218 1.00 90.44 125 LEU A C 1
ATOM 1033 O O . LEU A 1 125 ? -10.269 -12.647 -20.723 1.00 90.44 125 LEU A O 1
ATOM 1037 N N . MET A 1 126 ? -8.892 -10.878 -20.854 1.00 89.62 126 MET A N 1
ATOM 1038 C CA . MET A 1 126 ? -8.510 -11.096 -22.252 1.00 89.62 126 MET A CA 1
ATOM 1039 C C . MET A 1 126 ? -7.390 -12.126 -22.378 1.00 89.62 126 MET A C 1
ATOM 1041 O O . MET A 1 126 ? -7.438 -13.016 -23.224 1.00 89.62 126 MET A O 1
ATOM 1045 N N . LYS A 1 127 ? -6.347 -11.986 -21.554 1.00 88.12 127 LYS A N 1
ATOM 1046 C CA . LYS A 1 127 ? -5.155 -12.840 -21.603 1.00 88.12 127 LYS A CA 1
ATOM 1047 C C . LYS A 1 127 ? -4.446 -12.841 -20.259 1.00 88.12 127 LYS A C 1
ATOM 1049 O O . LYS A 1 127 ? -4.217 -11.776 -19.697 1.00 88.12 127 LYS A O 1
ATOM 1054 N N . VAL A 1 128 ? -4.038 -14.011 -19.779 1.00 88.00 128 VAL A N 1
ATOM 1055 C CA . VAL A 1 128 ? -3.108 -14.136 -18.650 1.00 88.00 128 VAL A CA 1
ATOM 1056 C C . VAL A 1 128 ? -1.706 -14.342 -19.205 1.00 88.00 128 VAL A C 1
ATOM 1058 O O . VAL A 1 128 ? -1.490 -15.250 -20.002 1.00 88.00 128 VAL A O 1
ATOM 1061 N N . ASP A 1 129 ? -0.764 -13.495 -18.798 1.00 86.38 129 ASP A N 1
ATOM 1062 C CA . ASP A 1 129 ? 0.632 -13.612 -19.215 1.00 86.38 129 ASP A CA 1
ATOM 1063 C C . ASP A 1 129 ? 1.435 -14.425 -18.199 1.00 86.38 129 ASP A C 1
ATOM 1065 O O . ASP A 1 129 ? 2.160 -15.343 -18.573 1.00 86.38 129 ASP A O 1
ATOM 1069 N N . LYS A 1 130 ? 1.331 -14.079 -16.909 1.00 86.69 130 LYS A N 1
ATOM 1070 C CA . LYS A 1 130 ? 2.119 -14.696 -15.831 1.00 86.69 130 LYS A CA 1
ATOM 1071 C C . LYS A 1 130 ? 1.321 -14.747 -14.536 1.00 86.69 130 LYS A C 1
ATOM 1073 O O . LYS A 1 130 ? 0.615 -13.795 -14.207 1.00 86.69 130 LYS A O 1
ATOM 1078 N N . VAL A 1 131 ? 1.498 -15.825 -13.780 1.00 87.69 131 VAL A N 1
ATOM 1079 C CA . VAL A 1 131 ? 0.894 -16.008 -12.457 1.00 87.69 131 VAL A CA 1
ATOM 1080 C C . VAL A 1 131 ? 1.985 -16.374 -11.463 1.00 87.69 131 VAL A C 1
ATOM 1082 O O . VAL A 1 131 ? 2.731 -17.327 -11.675 1.00 87.69 131 VAL A O 1
ATOM 1085 N N . TRP A 1 132 ? 2.056 -15.626 -10.369 1.00 89.19 132 TRP A N 1
ATOM 1086 C CA . TRP A 1 132 ? 2.805 -16.001 -9.181 1.00 89.19 132 TRP A CA 1
ATOM 1087 C C . TRP A 1 132 ? 1.815 -16.506 -8.139 1.00 89.19 132 TRP A C 1
ATOM 1089 O O . TRP A 1 132 ? 1.137 -15.712 -7.492 1.00 89.19 132 TRP A O 1
ATOM 1099 N N . HIS A 1 133 ? 1.728 -17.827 -8.001 1.00 88.75 133 HIS A N 1
ATOM 1100 C CA . HIS A 1 133 ? 0.789 -18.489 -7.104 1.00 88.75 133 HIS A CA 1
ATOM 1101 C C . HIS A 1 133 ? 1.445 -18.904 -5.781 1.00 88.75 133 HIS A C 1
ATOM 1103 O O . HIS A 1 133 ? 2.533 -19.480 -5.774 1.00 88.75 133 HIS A O 1
ATOM 1109 N N . PHE A 1 134 ? 0.753 -18.649 -4.673 1.00 87.50 134 PHE A N 1
ATOM 1110 C CA . PHE A 1 134 ? 1.066 -19.136 -3.335 1.00 87.50 134 PHE A CA 1
ATOM 1111 C C . PHE A 1 134 ? 0.026 -20.198 -2.943 1.00 87.50 134 PHE A C 1
ATOM 1113 O O . PHE A 1 134 ? -1.116 -19.840 -2.643 1.00 87.50 134 PHE A O 1
ATOM 1120 N N . PRO A 1 135 ? 0.388 -21.494 -2.962 1.00 84.12 135 PRO A N 1
ATOM 1121 C CA . PRO A 1 135 ? -0.549 -22.573 -2.639 1.00 84.12 135 PRO A CA 1
ATOM 1122 C C . PRO A 1 135 ? -0.916 -22.579 -1.153 1.00 84.12 135 PRO A C 1
ATOM 1124 O O . PRO A 1 135 ? -2.042 -22.894 -0.777 1.00 84.12 135 PRO A O 1
ATOM 1127 N N . GLU A 1 136 ? 0.031 -22.185 -0.306 1.00 85.50 136 GLU A N 1
ATOM 1128 C CA . GLU A 1 136 ? -0.154 -22.076 1.132 1.00 85.50 136 GLU A CA 1
ATOM 1129 C C . GLU A 1 136 ? -0.333 -20.614 1.528 1.00 85.50 136 GLU A C 1
ATOM 1131 O O . GLU A 1 136 ? 0.410 -19.728 1.100 1.00 85.50 136 GLU A O 1
ATOM 1136 N N . HIS A 1 137 ? -1.317 -20.366 2.383 1.00 81.19 137 HIS A N 1
ATOM 1137 C CA . HIS A 1 137 ? -1.564 -19.063 2.972 1.00 81.19 137 HIS A CA 1
ATOM 1138 C C . HIS A 1 137 ? -2.026 -19.238 4.415 1.00 81.19 137 HIS A C 1
ATOM 1140 O O . HIS A 1 137 ? -2.628 -20.245 4.788 1.00 81.19 137 HIS A O 1
ATOM 1146 N N . THR A 1 138 ? -1.723 -18.246 5.244 1.00 84.12 138 THR A N 1
ATOM 1147 C CA . THR A 1 138 ? -2.120 -18.227 6.649 1.00 84.12 138 THR A CA 1
ATOM 1148 C C . THR A 1 138 ? -2.854 -16.936 6.961 1.00 84.12 138 THR A C 1
ATOM 1150 O O . THR A 1 138 ? -2.588 -15.878 6.386 1.00 84.12 138 THR A O 1
ATOM 1153 N N . HIS A 1 139 ? -3.796 -17.020 7.893 1.00 82.50 139 HIS A N 1
ATOM 1154 C CA . HIS A 1 139 ? -4.497 -15.858 8.417 1.00 82.50 139 HIS A CA 1
ATOM 1155 C C . HIS A 1 139 ? -3.919 -15.474 9.777 1.00 82.50 139 HIS A C 1
ATOM 1157 O O . HIS A 1 139 ? -3.510 -16.328 10.558 1.00 82.50 139 HIS A O 1
ATOM 1163 N N . GLY A 1 140 ? -3.906 -14.175 10.073 1.00 83.12 140 GLY A N 1
ATOM 1164 C CA . GLY A 1 140 ? -3.561 -13.684 11.407 1.00 83.12 140 GLY A CA 1
ATOM 1165 C C . GLY A 1 140 ? -2.068 -13.651 11.744 1.00 83.12 140 GLY A C 1
ATOM 1166 O O . GLY A 1 140 ? -1.746 -13.379 12.894 1.00 83.12 140 GLY A O 1
ATOM 1167 N N . LEU A 1 141 ? -1.159 -13.831 10.776 1.00 87.44 141 LEU A N 1
ATOM 1168 C CA . LEU A 1 141 ? 0.297 -13.763 10.999 1.00 87.44 141 LEU A CA 1
ATOM 1169 C C . LEU A 1 141 ? 0.739 -12.506 11.773 1.00 87.44 141 LEU A C 1
ATOM 1171 O O . LEU A 1 141 ? 1.629 -12.562 12.614 1.00 87.44 141 LEU A O 1
ATOM 1175 N N . PHE A 1 142 ? 0.094 -11.370 11.498 1.00 88.12 142 PHE A N 1
ATOM 1176 C CA . PHE A 1 142 ? 0.389 -10.084 12.136 1.00 88.12 142 PHE A CA 1
ATOM 1177 C C . PHE A 1 142 ? -0.637 -9.674 13.194 1.00 88.12 142 PHE A C 1
ATOM 1179 O O . PHE A 1 142 ? -0.560 -8.556 13.700 1.00 88.12 142 PHE A O 1
ATOM 1186 N N . LYS A 1 143 ? -1.597 -10.546 13.527 1.00 88.44 143 LYS A N 1
ATOM 1187 C CA . LYS A 1 143 ? -2.706 -10.228 14.433 1.00 88.44 143 LYS A CA 1
ATOM 1188 C C . LYS A 1 143 ? -2.185 -9.730 15.775 1.00 88.44 143 LYS A C 1
ATOM 1190 O O . LYS A 1 143 ? -2.498 -8.614 16.158 1.00 88.44 143 LYS A O 1
ATOM 1195 N N . ASP A 1 144 ? -1.313 -10.491 16.427 1.00 91.25 144 ASP A N 1
ATOM 1196 C CA . ASP A 1 144 ? -0.823 -10.142 17.765 1.00 91.25 144 ASP A CA 1
ATOM 1197 C C . ASP A 1 144 ? -0.041 -8.822 17.779 1.00 91.25 144 ASP A C 1
ATOM 1199 O O . ASP A 1 144 ? -0.178 -8.020 18.705 1.00 91.25 144 ASP A O 1
ATOM 1203 N N . TYR A 1 145 ? 0.741 -8.554 16.728 1.00 91.00 145 TYR A N 1
ATOM 1204 C CA . TYR A 1 145 ? 1.447 -7.283 16.568 1.00 91.00 145 TYR A CA 1
ATOM 1205 C C . TYR A 1 145 ? 0.459 -6.117 16.438 1.00 91.00 145 TYR A C 1
ATOM 1207 O O . TYR A 1 145 ? 0.559 -5.123 17.161 1.00 91.00 145 TYR A O 1
ATOM 1215 N N . ILE A 1 146 ? -0.516 -6.242 15.534 1.00 89.44 146 ILE A N 1
ATOM 1216 C CA . ILE A 1 146 ? -1.511 -5.200 15.273 1.00 89.44 146 ILE A CA 1
ATOM 1217 C C . ILE A 1 146 ? -2.390 -4.972 16.505 1.00 89.44 146 ILE A C 1
ATOM 1219 O O . ILE A 1 146 ? -2.553 -3.823 16.913 1.00 89.44 146 ILE A O 1
ATOM 1223 N N . ASP A 1 147 ? -2.863 -6.036 17.150 1.00 91.19 147 ASP A N 1
ATOM 1224 C CA . ASP A 1 147 ? -3.681 -5.984 18.363 1.00 91.19 147 ASP A CA 1
ATOM 1225 C C . ASP A 1 147 ? -2.933 -5.292 19.505 1.00 91.19 147 ASP A C 1
ATOM 1227 O O . ASP A 1 147 ? -3.496 -4.436 20.188 1.00 91.19 147 ASP A O 1
ATOM 1231 N N . THR A 1 148 ? -1.640 -5.591 19.672 1.00 93.69 148 THR A N 1
ATOM 1232 C CA . THR A 1 148 ? -0.792 -4.960 20.693 1.00 93.69 148 THR A CA 1
ATOM 1233 C C . THR A 1 148 ? -0.711 -3.449 20.489 1.00 93.69 148 THR A C 1
ATOM 1235 O O . THR A 1 148 ? -0.982 -2.677 21.411 1.00 93.69 148 THR A O 1
ATOM 1238 N N . PHE A 1 149 ? -0.373 -2.986 19.282 1.00 91.56 149 PHE A N 1
ATOM 1239 C CA . PHE A 1 149 ? -0.233 -1.548 19.035 1.00 91.56 149 PHE A CA 1
ATOM 1240 C C . PHE A 1 149 ? -1.577 -0.821 18.919 1.00 91.56 149 PHE A C 1
ATOM 1242 O O . PHE A 1 149 ? -1.654 0.354 19.285 1.00 91.56 149 PHE A O 1
ATOM 1249 N N . LEU A 1 150 ? -2.648 -1.490 18.481 1.00 91.69 150 LEU A N 1
ATOM 1250 C CA . LEU A 1 150 ? -4.008 -0.951 18.544 1.00 91.69 150 LEU A CA 1
ATOM 1251 C C . LEU A 1 150 ? -4.459 -0.763 19.989 1.00 91.69 150 LEU A C 1
ATOM 1253 O O . LEU A 1 150 ? -4.963 0.311 20.315 1.00 91.69 150 LEU A O 1
ATOM 1257 N N . LYS A 1 151 ? -4.212 -1.748 20.860 1.00 93.19 151 LYS A N 1
ATOM 1258 C CA . LYS A 1 151 ? -4.479 -1.649 22.297 1.00 93.19 151 LYS A CA 1
ATOM 1259 C C . LYS A 1 151 ? -3.767 -0.446 22.909 1.00 93.19 151 LYS A C 1
ATOM 1261 O O . LYS A 1 151 ? -4.433 0.443 23.430 1.00 93.19 151 LYS A O 1
ATOM 1266 N N . ILE A 1 152 ? -2.443 -0.356 22.748 1.00 93.38 152 ILE A N 1
ATOM 1267 C CA . ILE A 1 152 ? -1.638 0.755 23.288 1.00 93.38 152 ILE A CA 1
ATOM 1268 C C . ILE A 1 152 ? -2.143 2.102 22.757 1.00 93.38 152 ILE A C 1
ATOM 1270 O O . ILE A 1 152 ? -2.299 3.062 23.510 1.00 93.38 152 ILE A O 1
ATOM 1274 N N . LYS A 1 153 ? -2.427 2.191 21.452 1.00 92.81 153 LYS A N 1
ATOM 1275 C CA . LYS A 1 153 ? -2.945 3.410 20.820 1.00 92.81 153 LYS A CA 1
ATOM 1276 C C . LYS A 1 153 ? -4.302 3.818 21.397 1.00 92.81 153 LYS A C 1
ATOM 1278 O O . LYS A 1 153 ? -4.549 5.021 21.548 1.00 92.81 153 LYS A O 1
ATOM 1283 N N . GLN A 1 154 ? -5.184 2.854 21.648 1.00 92.88 154 GLN A N 1
ATOM 1284 C CA . GLN A 1 154 ? -6.521 3.113 22.164 1.00 92.88 154 GLN A CA 1
ATOM 1285 C C . GLN A 1 154 ? -6.474 3.522 23.636 1.00 92.88 154 GLN A C 1
ATOM 1287 O O . GLN A 1 154 ? -7.040 4.554 23.986 1.00 92.88 154 GLN A O 1
ATOM 1292 N N . GLU A 1 155 ? -5.719 2.803 24.466 1.00 94.81 155 GLU A N 1
ATOM 1293 C CA . GLU A 1 155 ? -5.500 3.126 25.882 1.00 94.81 155 GLU A CA 1
ATOM 1294 C C . GLU A 1 155 ? -4.876 4.519 26.047 1.00 94.81 155 GLU A C 1
ATOM 1296 O O . GLU A 1 155 ? -5.406 5.362 26.771 1.00 94.81 155 GLU A O 1
ATOM 1301 N N . ALA A 1 156 ? -3.848 4.835 25.254 1.00 94.44 156 ALA A N 1
ATOM 1302 C CA . ALA A 1 156 ? -3.199 6.146 25.252 1.00 94.44 156 ALA A CA 1
ATOM 1303 C C . ALA A 1 156 ? -4.095 7.298 24.749 1.00 94.44 156 ALA A C 1
ATOM 1305 O O . ALA A 1 156 ? -3.716 8.468 24.841 1.00 94.44 156 ALA A O 1
ATOM 1306 N N . SER A 1 157 ? -5.273 7.015 24.185 1.00 92.62 157 SER A N 1
ATOM 1307 C CA . SER A 1 157 ? -6.227 8.062 23.784 1.00 92.62 157 SER A CA 1
ATOM 1308 C C . SER A 1 157 ? -7.009 8.624 24.966 1.00 92.62 157 SER A C 1
ATOM 1310 O O . SER A 1 157 ? -7.504 9.748 24.879 1.00 92.62 157 SER A O 1
ATOM 1312 N N . GLY A 1 158 ? -7.080 7.875 26.070 1.00 92.31 158 GLY A N 1
ATOM 1313 C CA . GLY A 1 158 ? -8.044 8.118 27.133 1.00 92.31 158 GLY A CA 1
ATOM 1314 C C . GLY A 1 158 ? -9.475 7.767 26.709 1.00 92.31 158 GLY A C 1
ATOM 1315 O O . GLY A 1 158 ? -9.735 7.369 25.571 1.00 92.31 158 GLY A O 1
ATOM 1316 N N . PHE A 1 159 ? -10.408 7.919 27.645 1.00 91.69 159 PHE A N 1
ATOM 1317 C CA . PHE A 1 159 ? -11.828 7.733 27.365 1.00 91.69 159 PHE A CA 1
ATOM 1318 C C . PHE A 1 159 ? -12.375 8.861 26.476 1.00 91.69 159 PHE A C 1
ATOM 1320 O O . PHE A 1 159 ? -11.955 10.016 26.627 1.00 91.69 159 PHE A O 1
ATOM 1327 N N . PRO A 1 160 ? -13.325 8.558 25.574 1.00 89.19 160 PRO A N 1
ATOM 1328 C CA . PRO A 1 160 ? -14.077 9.584 24.866 1.00 89.19 160 PRO A CA 1
ATOM 1329 C C . PRO A 1 160 ? -14.811 10.526 25.837 1.00 89.19 160 PRO A C 1
ATOM 1331 O O . PRO A 1 160 ? -15.198 10.084 26.922 1.00 89.19 160 PRO A O 1
ATOM 1334 N N . PRO A 1 161 ? -15.055 11.797 25.461 1.00 87.44 161 PRO A N 1
ATOM 1335 C CA . PRO A 1 161 ? -15.775 12.753 26.306 1.00 87.44 161 PRO A CA 1
ATOM 1336 C C . PRO A 1 161 ? -17.168 12.269 26.728 1.00 87.44 161 PRO A C 1
ATOM 1338 O O . PRO A 1 161 ? -17.613 12.585 27.826 1.00 87.44 161 PRO A O 1
ATOM 1341 N N . GLU A 1 162 ? -17.841 11.476 25.889 1.00 89.06 162 GLU A N 1
ATOM 1342 C CA . GLU A 1 162 ? -19.139 10.875 26.210 1.00 89.06 162 GLU A CA 1
ATOM 1343 C C . GLU A 1 162 ? -19.105 9.816 27.331 1.00 89.06 162 GLU A C 1
ATOM 1345 O O . GLU A 1 162 ? -20.158 9.502 27.887 1.00 89.06 162 GLU A O 1
ATOM 1350 N N . CYS A 1 163 ? -17.933 9.277 27.689 1.00 88.31 163 CYS A N 1
ATOM 1351 C CA . CYS A 1 163 ? -17.752 8.245 28.719 1.00 88.31 163 CYS A CA 1
ATOM 1352 C C . CYS A 1 163 ? -17.447 8.852 30.103 1.00 88.31 163 CYS A C 1
ATOM 1354 O O . CYS A 1 163 ? -16.382 8.630 30.683 1.00 88.31 163 CYS A O 1
ATOM 1356 N N . ASP A 1 164 ? -18.389 9.631 30.630 1.00 88.56 164 ASP A N 1
ATOM 1357 C CA . ASP A 1 164 ? -18.290 10.346 31.911 1.00 88.56 164 ASP A CA 1
ATOM 1358 C C . ASP A 1 164 ? -18.610 9.477 33.143 1.00 88.56 164 ASP A C 1
ATOM 1360 O O . ASP A 1 164 ? -17.987 9.632 34.193 1.00 88.56 164 ASP A O 1
ATOM 1364 N N . THR A 1 165 ? -19.535 8.527 33.010 1.00 91.50 165 THR A N 1
ATOM 1365 C CA . THR A 1 165 ? -19.935 7.577 34.065 1.00 91.50 165 THR A CA 1
ATOM 1366 C C . THR A 1 165 ? -19.166 6.260 33.990 1.00 91.50 165 THR A C 1
ATOM 1368 O O . THR A 1 165 ? -18.775 5.827 32.902 1.00 91.50 165 THR A O 1
ATOM 1371 N N . ASP A 1 166 ? -19.037 5.561 35.115 1.00 90.62 166 ASP A N 1
ATOM 1372 C CA . ASP A 1 166 ? -18.373 4.255 35.152 1.00 90.62 166 ASP A CA 1
ATOM 1373 C C . ASP A 1 166 ? -19.132 3.172 34.364 1.00 90.62 166 ASP A C 1
ATOM 1375 O O . ASP A 1 166 ? -18.478 2.321 33.756 1.00 90.62 166 ASP A O 1
ATOM 1379 N N . GLU A 1 167 ? -20.469 3.244 34.244 1.00 92.69 167 GLU A N 1
ATOM 1380 C CA . GLU A 1 167 ? -21.209 2.337 33.351 1.00 92.69 167 GLU A CA 1
ATOM 1381 C C . GLU A 1 167 ? -20.790 2.520 31.887 1.00 92.69 167 GLU A C 1
ATOM 1383 O O . GLU A 1 167 ? -20.466 1.547 31.207 1.00 92.69 167 GLU A O 1
ATOM 1388 N N . LYS A 1 168 ? -20.727 3.769 31.404 1.00 91.88 168 LYS A N 1
ATOM 1389 C CA . LYS A 1 168 ? -20.313 4.073 30.023 1.00 91.88 168 LYS A CA 1
ATOM 1390 C C . LYS A 1 168 ? -18.864 3.686 29.739 1.00 91.88 168 LYS A C 1
ATOM 1392 O O . LYS A 1 168 ? -18.572 3.203 28.649 1.00 91.88 168 LYS A O 1
ATOM 1397 N N . LYS A 1 169 ? -17.954 3.848 30.705 1.00 92.00 169 LYS A N 1
ATOM 1398 C CA . LYS A 1 169 ? -16.568 3.365 30.572 1.00 92.00 169 LYS A CA 1
ATOM 1399 C C . LYS A 1 169 ? -16.520 1.843 30.446 1.00 92.00 169 LYS A C 1
ATOM 1401 O O . LYS A 1 169 ? -15.797 1.329 29.596 1.00 92.00 169 LYS A O 1
ATOM 1406 N N . GLY A 1 170 ? -17.303 1.130 31.260 1.00 92.75 170 GLY A N 1
ATOM 1407 C CA . GLY A 1 170 ? -17.443 -0.323 31.167 1.00 92.75 170 GLY A CA 1
ATOM 1408 C C . GLY A 1 170 ? -17.999 -0.761 29.811 1.00 92.75 170 GLY A C 1
ATOM 1409 O O . GLY A 1 170 ? -17.436 -1.651 29.175 1.00 92.75 170 GLY A O 1
ATOM 1410 N N . GLN A 1 171 ? -19.041 -0.079 29.329 1.00 93.25 171 GLN A N 1
ATOM 1411 C CA . GLN A 1 171 ? -19.640 -0.338 28.022 1.00 93.25 171 GLN A CA 1
ATOM 1412 C C . GLN A 1 171 ? -18.658 -0.078 26.877 1.00 93.25 171 GLN A C 1
ATOM 1414 O O . GLN A 1 171 ? -18.535 -0.907 25.988 1.00 93.25 171 GLN A O 1
ATOM 1419 N N . TYR A 1 172 ? -17.894 1.011 26.928 1.00 90.62 172 TYR A N 1
ATOM 1420 C CA . TYR A 1 172 ? -16.864 1.309 25.935 1.00 90.62 172 TYR A CA 1
ATOM 1421 C C . TYR A 1 172 ? -15.807 0.198 25.827 1.00 90.62 172 TYR A C 1
ATOM 1423 O O . TYR A 1 172 ? -15.430 -0.195 24.724 1.00 90.62 172 TYR A O 1
ATOM 1431 N N . ILE A 1 173 ? -15.351 -0.345 26.961 1.00 92.50 173 ILE A N 1
ATOM 1432 C CA . ILE A 1 173 ? -14.381 -1.450 26.980 1.00 92.50 173 ILE A CA 1
ATOM 1433 C C . ILE A 1 173 ? -15.008 -2.733 26.422 1.00 92.50 173 ILE A C 1
ATOM 1435 O O . ILE A 1 173 ? -14.372 -3.420 25.623 1.00 92.50 173 ILE A O 1
ATOM 1439 N N . ALA A 1 174 ? -16.249 -3.041 26.810 1.00 93.69 174 ALA A N 1
ATOM 1440 C CA . ALA A 1 174 ? -16.977 -4.205 26.313 1.00 93.69 174 ALA A CA 1
ATOM 1441 C C . ALA A 1 174 ? -17.238 -4.117 24.800 1.00 93.69 174 ALA A C 1
ATOM 1443 O O . ALA A 1 174 ? -17.007 -5.085 24.080 1.00 93.69 174 ALA A O 1
ATOM 1444 N N . ASP A 1 175 ? -17.642 -2.947 24.306 1.00 91.62 175 ASP A N 1
ATOM 1445 C CA . ASP A 1 175 ? -17.872 -2.685 22.887 1.00 91.62 175 ASP A CA 1
ATOM 1446 C C . ASP A 1 175 ? -16.584 -2.832 22.075 1.00 91.62 175 ASP A C 1
ATOM 1448 O O . ASP A 1 175 ? -16.608 -3.388 20.977 1.00 91.62 175 ASP A O 1
ATOM 1452 N N . TYR A 1 176 ? -15.454 -2.352 22.606 1.00 90.31 176 TYR A N 1
ATOM 1453 C CA . TYR A 1 176 ? -14.158 -2.491 21.946 1.00 90.31 176 TYR A CA 1
ATOM 1454 C C . TYR A 1 176 ? -13.719 -3.959 21.879 1.00 90.31 176 TYR A C 1
ATOM 1456 O O . TYR A 1 176 ? -13.298 -4.427 20.823 1.00 90.31 176 TYR A O 1
ATOM 1464 N N . ALA A 1 177 ? -13.898 -4.716 22.964 1.00 91.69 177 ALA A N 1
ATOM 1465 C CA . ALA A 1 177 ? -13.623 -6.150 22.981 1.00 91.69 177 ALA A CA 1
ATOM 1466 C C . ALA A 1 177 ? -14.543 -6.928 22.023 1.00 91.69 177 ALA A C 1
ATOM 1468 O O . ALA A 1 177 ? -14.075 -7.817 21.318 1.00 91.69 177 ALA A O 1
ATOM 1469 N N . ALA A 1 178 ? -15.829 -6.576 21.944 1.00 91.81 178 ALA A N 1
ATOM 1470 C CA . ALA A 1 178 ? -16.791 -7.234 21.061 1.00 91.81 178 ALA A CA 1
ATOM 1471 C C . ALA A 1 178 ? -16.547 -6.938 19.572 1.00 91.81 178 ALA A C 1
ATOM 1473 O O . ALA A 1 178 ? -16.739 -7.818 18.736 1.00 91.81 178 ALA A O 1
ATOM 1474 N N . LYS A 1 179 ? -16.143 -5.706 19.230 1.00 87.94 179 LYS A N 1
ATOM 1475 C CA . LYS A 1 179 ? -15.923 -5.278 17.838 1.00 87.94 179 LYS A CA 1
ATOM 1476 C C . LYS A 1 179 ? -14.537 -5.639 17.317 1.00 87.94 179 LYS A C 1
ATOM 1478 O O . LYS A 1 179 ? -14.426 -6.155 16.211 1.00 87.94 179 LYS A O 1
ATOM 1483 N N . GLU A 1 180 ? -13.501 -5.358 18.103 1.00 86.62 180 GLU A N 1
ATOM 1484 C CA . GLU A 1 180 ? -12.101 -5.482 17.679 1.00 86.62 180 GLU A CA 1
ATOM 1485 C C . GLU A 1 180 ? -11.429 -6.750 18.230 1.00 86.62 180 GLU A C 1
ATOM 1487 O O . GLU A 1 180 ? -10.335 -7.100 17.803 1.00 86.62 180 GLU A O 1
ATOM 1492 N N . GLY A 1 181 ? -12.046 -7.450 19.192 1.00 89.75 181 GLY A N 1
ATOM 1493 C CA . GLY A 1 181 ? -11.448 -8.628 19.834 1.00 89.75 181 GLY A CA 1
ATOM 1494 C C . GLY A 1 181 ? -10.312 -8.301 20.811 1.00 89.75 181 GLY A C 1
ATOM 1495 O O . GLY A 1 181 ? -9.582 -9.200 21.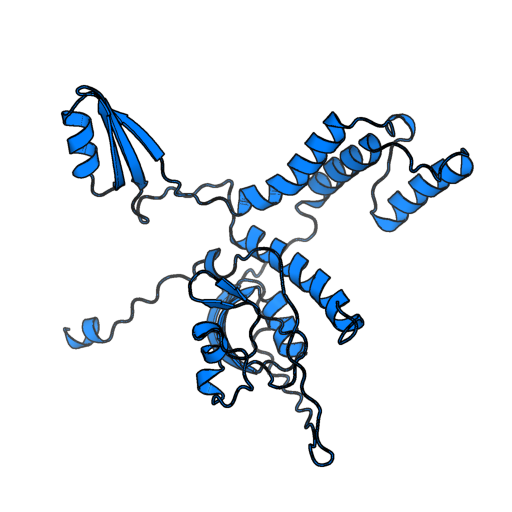227 1.00 89.75 181 GLY A O 1
ATOM 1496 N N . ILE A 1 182 ? -10.138 -7.026 21.177 1.00 90.69 182 ILE A N 1
ATOM 1497 C CA . ILE A 1 182 ? -9.016 -6.538 21.987 1.00 90.69 182 ILE A CA 1
ATOM 1498 C C . ILE A 1 182 ? -9.503 -6.147 23.383 1.00 90.69 182 ILE A C 1
ATOM 1500 O O . ILE A 1 182 ? -10.334 -5.253 23.545 1.00 90.69 182 ILE A O 1
ATOM 1504 N N . GLN A 1 183 ? -8.916 -6.759 24.411 1.00 93.62 183 GLN A N 1
ATOM 1505 C CA . GLN A 1 183 ? -9.209 -6.423 25.801 1.00 93.62 183 GLN A CA 1
ATOM 1506 C C . GLN A 1 183 ? -8.364 -5.231 26.276 1.00 93.62 183 GLN A C 1
ATOM 1508 O O . GLN A 1 183 ? -7.147 -5.357 26.457 1.00 93.62 183 GLN A O 1
ATOM 1513 N N . LEU A 1 184 ? -9.019 -4.095 26.525 1.00 93.00 184 LEU A N 1
ATOM 1514 C CA . LEU A 1 184 ? -8.400 -2.906 27.123 1.00 93.00 184 LEU A CA 1
ATOM 1515 C C . LEU A 1 184 ? -8.269 -3.062 28.647 1.00 93.00 184 LEU A C 1
ATOM 1517 O O . LEU A 1 184 ? -9.144 -3.651 29.289 1.00 93.00 184 LEU A O 1
ATOM 1521 N N . ASP A 1 185 ? -7.196 -2.522 29.226 1.00 93.25 185 ASP A N 1
ATOM 1522 C CA . ASP A 1 185 ? -7.029 -2.378 30.675 1.00 93.25 185 ASP A CA 1
ATOM 1523 C C . ASP A 1 185 ? -7.575 -1.010 31.127 1.00 93.25 185 ASP A C 1
ATOM 1525 O O . ASP A 1 185 ? -6.973 0.018 30.802 1.00 93.25 185 ASP A O 1
ATOM 1529 N N . PRO A 1 186 ? -8.668 -0.962 31.921 1.00 90.69 186 PRO A N 1
ATOM 1530 C CA . PRO A 1 186 ? -9.239 0.288 32.422 1.00 90.69 186 PRO A CA 1
ATOM 1531 C C . PRO A 1 186 ? -8.224 1.218 33.098 1.00 90.69 186 PRO A C 1
ATOM 1533 O O . PRO A 1 186 ? -8.388 2.435 33.061 1.00 90.69 186 PRO A O 1
ATOM 1536 N N . ARG A 1 187 ? -7.174 0.661 33.719 1.00 92.38 187 ARG A N 1
ATOM 1537 C CA . ARG A 1 187 ? -6.147 1.422 34.448 1.00 92.38 187 ARG A CA 1
ATOM 1538 C C . ARG A 1 187 ? -5.131 2.083 33.523 1.00 92.38 187 ARG A C 1
ATOM 1540 O O . ARG A 1 187 ? -4.496 3.051 33.927 1.00 92.38 187 ARG A O 1
ATOM 1547 N N . GLN A 1 188 ? -4.979 1.566 32.306 1.00 93.50 188 GLN A N 1
ATOM 1548 C CA . GLN A 1 188 ? -4.058 2.091 31.297 1.00 93.50 188 GLN A CA 1
ATOM 1549 C C . GLN A 1 188 ? -4.735 3.088 30.350 1.00 93.50 188 GLN A C 1
ATOM 1551 O O . GLN A 1 188 ? -4.044 3.765 29.591 1.00 93.50 188 GLN A O 1
ATOM 1556 N N . ILE A 1 189 ? -6.069 3.227 30.406 1.00 93.00 189 ILE A N 1
ATOM 1557 C CA . ILE A 1 189 ? -6.819 4.199 29.597 1.00 93.00 189 ILE A CA 1
ATOM 1558 C C . ILE A 1 189 ? -6.588 5.613 30.146 1.00 93.00 189 ILE A C 1
ATOM 1560 O O . ILE A 1 189 ? -7.389 6.180 30.890 1.00 93.00 189 ILE A O 1
ATOM 1564 N N . VAL A 1 190 ? -5.453 6.191 29.764 1.00 93.44 190 VAL A N 1
ATOM 1565 C CA . VAL A 1 190 ? -4.991 7.513 30.181 1.00 93.44 190 VAL A CA 1
ATOM 1566 C C . VAL A 1 190 ? -4.508 8.265 28.953 1.00 93.44 190 VAL A C 1
ATOM 1568 O O . VAL A 1 190 ? -3.718 7.759 28.157 1.00 93.44 190 VAL A O 1
ATOM 1571 N N . LYS A 1 191 ? -4.959 9.513 28.803 1.00 94.75 191 LYS A N 1
ATOM 1572 C CA . LYS A 1 191 ? -4.562 10.364 27.680 1.00 94.75 191 LYS A CA 1
ATOM 1573 C C . LYS A 1 191 ? -3.048 10.600 27.703 1.00 94.75 191 LYS A C 1
ATOM 1575 O O . LYS A 1 191 ? -2.541 11.365 28.518 1.00 94.75 191 LYS A O 1
ATOM 1580 N N . ASN A 1 192 ? -2.344 9.985 26.759 1.00 95.88 192 ASN A N 1
ATOM 1581 C CA . ASN A 1 192 ? -0.908 10.102 26.558 1.00 95.88 192 ASN A CA 1
ATOM 1582 C C . ASN A 1 192 ? -0.618 10.362 25.066 1.00 95.88 192 ASN A C 1
ATOM 1584 O O . ASN A 1 192 ? -0.498 9.423 24.273 1.00 95.88 192 ASN A O 1
ATOM 1588 N N . PRO A 1 193 ? -0.498 11.640 24.660 1.00 94.81 193 PRO A N 1
ATOM 1589 C CA . PRO A 1 193 ? -0.275 12.004 23.262 1.00 94.81 193 PRO A CA 1
ATOM 1590 C C . PRO A 1 193 ? 0.996 11.393 22.657 1.00 94.81 193 PRO A C 1
ATOM 1592 O O . PRO A 1 193 ? 0.972 10.978 21.499 1.00 94.81 193 PRO A O 1
ATOM 1595 N N . GLY A 1 194 ? 2.083 11.301 23.433 1.00 95.62 194 GLY A N 1
ATOM 1596 C CA . GLY A 1 194 ? 3.363 10.759 22.969 1.00 95.62 194 GLY A CA 1
ATOM 1597 C C . GLY A 1 194 ? 3.291 9.258 22.700 1.00 95.62 194 GLY A C 1
ATOM 1598 O O . GLY A 1 194 ? 3.648 8.803 21.615 1.00 95.62 194 GLY A O 1
ATOM 1599 N N . LEU A 1 195 ? 2.739 8.493 23.644 1.00 94.25 195 LEU A N 1
ATOM 1600 C CA . LEU A 1 195 ? 2.558 7.050 23.482 1.00 94.25 195 LEU A CA 1
ATOM 1601 C C . LEU A 1 195 ? 1.574 6.726 22.352 1.00 94.25 195 LEU A C 1
ATOM 1603 O O . LEU A 1 195 ? 1.820 5.822 21.553 1.00 94.25 195 LEU A O 1
ATOM 1607 N N . ARG A 1 196 ? 0.496 7.509 22.219 1.00 93.19 196 ARG A N 1
ATOM 1608 C CA . ARG A 1 196 ? -0.440 7.385 21.096 1.00 93.19 196 ARG A CA 1
ATOM 1609 C C . ARG A 1 196 ? 0.247 7.638 19.755 1.00 93.19 196 ARG A C 1
ATOM 1611 O O . ARG A 1 196 ? -0.017 6.911 18.796 1.00 93.19 196 ARG A O 1
ATOM 1618 N N . ALA A 1 197 ? 1.097 8.662 19.671 1.00 92.19 197 ALA A N 1
ATOM 1619 C CA . ALA A 1 197 ? 1.852 8.968 18.461 1.00 92.19 197 ALA A CA 1
ATOM 1620 C C . ALA A 1 197 ? 2.820 7.831 18.104 1.00 92.19 197 ALA A C 1
ATOM 1622 O O . ALA A 1 197 ? 2.830 7.396 16.954 1.00 92.19 197 ALA A O 1
ATOM 1623 N N . LEU A 1 198 ? 3.547 7.292 19.089 1.00 94.50 198 LEU A N 1
ATOM 1624 C CA . LEU A 1 198 ? 4.437 6.144 18.911 1.00 94.50 198 LEU A CA 1
ATOM 1625 C C . LEU A 1 198 ? 3.676 4.907 18.419 1.00 94.50 198 LEU A C 1
ATOM 1627 O O . LEU A 1 198 ? 4.053 4.313 17.415 1.00 94.50 198 LEU A O 1
ATOM 1631 N N . ALA A 1 199 ? 2.575 4.539 19.074 1.00 90.88 199 ALA A N 1
ATOM 1632 C CA . ALA A 1 199 ? 1.786 3.372 18.683 1.00 90.88 199 ALA A CA 1
ATOM 1633 C C . ALA A 1 199 ? 1.191 3.524 17.272 1.00 90.88 199 ALA A C 1
ATOM 1635 O O . ALA A 1 199 ? 1.210 2.587 16.475 1.00 90.88 199 ALA A O 1
ATOM 1636 N N . LYS A 1 200 ? 0.724 4.730 16.917 1.00 87.75 200 LYS A N 1
ATOM 1637 C CA . LYS A 1 200 ? 0.282 5.043 15.551 1.00 87.75 200 LYS A CA 1
ATOM 1638 C C . LYS A 1 200 ? 1.429 4.933 14.542 1.00 87.75 200 LYS A C 1
ATOM 1640 O O . LYS A 1 200 ? 1.209 4.427 13.445 1.00 87.75 200 LYS A O 1
ATOM 1645 N N . LEU A 1 201 ? 2.625 5.402 14.897 1.00 89.31 201 LEU A N 1
ATOM 1646 C CA . LEU A 1 201 ? 3.809 5.295 14.049 1.00 89.31 201 LEU A CA 1
ATOM 1647 C C . LEU A 1 201 ? 4.172 3.829 13.804 1.00 89.31 201 LEU A C 1
ATOM 1649 O O . LEU A 1 201 ? 4.394 3.464 12.658 1.00 89.31 201 LEU A O 1
ATOM 1653 N N . MET A 1 202 ? 4.153 2.984 14.836 1.00 88.19 202 MET A N 1
ATOM 1654 C CA . MET A 1 202 ? 4.430 1.551 14.695 1.00 88.19 202 MET A CA 1
ATOM 1655 C C . MET A 1 202 ? 3.437 0.877 13.742 1.00 88.19 202 MET A C 1
ATOM 1657 O O . MET A 1 202 ? 3.863 0.202 12.813 1.00 88.19 202 MET A O 1
ATOM 1661 N N . LEU A 1 203 ? 2.133 1.151 13.876 1.00 83.62 203 LEU A N 1
ATOM 1662 C CA . LEU A 1 203 ? 1.107 0.622 12.963 1.00 83.62 203 LEU A CA 1
ATOM 1663 C C . LEU A 1 203 ? 1.306 1.072 11.506 1.00 83.62 203 LEU A C 1
ATOM 1665 O O . LEU A 1 203 ? 1.147 0.274 10.586 1.00 83.62 203 LEU A O 1
ATOM 1669 N N . ASN A 1 204 ? 1.641 2.345 11.285 1.00 82.56 204 ASN A N 1
ATOM 1670 C CA . ASN A 1 204 ? 1.778 2.901 9.937 1.00 82.56 204 ASN A CA 1
ATOM 1671 C C . ASN A 1 204 ? 3.099 2.490 9.266 1.00 82.56 204 ASN A C 1
ATOM 1673 O O . ASN A 1 204 ? 3.112 2.118 8.093 1.00 82.56 204 ASN A O 1
ATOM 1677 N N . SER A 1 205 ? 4.207 2.551 10.005 1.00 84.44 205 SER A N 1
ATOM 1678 C CA . SER A 1 205 ? 5.545 2.233 9.499 1.00 84.44 205 SER A CA 1
ATOM 1679 C C . SER A 1 205 ? 5.732 0.741 9.248 1.00 84.44 205 SER A C 1
ATOM 1681 O O . SER A 1 205 ? 6.526 0.381 8.381 1.00 84.44 205 SER A O 1
ATOM 1683 N N . PHE A 1 206 ? 4.990 -0.123 9.951 1.00 83.81 206 PHE A N 1
ATOM 1684 C CA . PHE A 1 206 ? 5.049 -1.574 9.771 1.00 83.81 206 PHE A CA 1
ATOM 1685 C C . PHE A 1 206 ? 4.811 -1.984 8.313 1.00 83.81 206 PHE A C 1
ATOM 1687 O O . PHE A 1 206 ? 5.629 -2.682 7.718 1.00 83.81 206 PHE A O 1
ATOM 1694 N N . TRP A 1 207 ? 3.748 -1.468 7.693 1.00 81.06 207 TRP A N 1
ATOM 1695 C CA . TRP A 1 207 ? 3.427 -1.771 6.296 1.00 81.06 207 TRP A CA 1
ATOM 1696 C C . TRP A 1 207 ? 4.392 -1.112 5.311 1.00 81.06 207 TRP A C 1
ATOM 1698 O O . TRP A 1 207 ? 4.785 -1.729 4.322 1.00 81.06 207 TRP A O 1
ATOM 1708 N N . GLY A 1 208 ? 4.820 0.122 5.600 1.00 81.69 208 GLY A N 1
ATOM 1709 C CA . GLY A 1 208 ? 5.803 0.834 4.782 1.00 81.69 208 GLY A CA 1
ATOM 1710 C C . GLY A 1 208 ? 7.153 0.118 4.723 1.00 81.69 208 GLY A C 1
ATOM 1711 O O . GLY A 1 208 ? 7.807 0.128 3.681 1.00 81.69 208 GLY A O 1
ATOM 1712 N N . LYS A 1 209 ? 7.545 -0.568 5.804 1.00 86.56 209 LYS A N 1
ATOM 1713 C CA . LYS A 1 209 ? 8.797 -1.326 5.865 1.00 86.56 209 LYS A CA 1
ATOM 1714 C C . LYS A 1 209 ? 8.821 -2.481 4.862 1.00 86.56 209 LYS A C 1
ATOM 1716 O O . LYS A 1 209 ? 9.824 -2.646 4.180 1.00 86.56 209 LYS A O 1
ATOM 1721 N N . PHE A 1 210 ? 7.717 -3.213 4.696 1.00 85.69 210 PHE A N 1
ATOM 1722 C CA . PHE A 1 210 ? 7.629 -4.292 3.701 1.00 85.69 210 PHE A CA 1
ATOM 1723 C C . PHE A 1 210 ? 7.769 -3.798 2.256 1.00 85.69 210 PHE A C 1
ATOM 1725 O O . PHE A 1 210 ? 8.270 -4.533 1.407 1.00 85.69 210 PHE A O 1
ATOM 1732 N N . ALA A 1 211 ? 7.360 -2.557 1.990 1.00 84.81 211 ALA A N 1
ATOM 1733 C CA . ALA A 1 211 ? 7.440 -1.920 0.679 1.00 84.81 211 ALA A CA 1
ATOM 1734 C C . ALA A 1 211 ? 8.786 -1.231 0.389 1.00 84.81 211 ALA A C 1
ATOM 1736 O O . ALA A 1 211 ? 8.996 -0.761 -0.738 1.00 84.81 211 ALA A O 1
ATOM 1737 N N . GLN A 1 212 ? 9.678 -1.133 1.385 1.00 85.50 212 GLN A N 1
ATOM 1738 C CA . GLN A 1 212 ? 10.929 -0.384 1.275 1.00 85.50 212 GLN A CA 1
ATOM 1739 C C . GLN A 1 212 ? 11.736 -0.846 0.058 1.00 85.50 212 GLN A C 1
ATOM 1741 O O . GLN A 1 212 ? 11.810 -2.039 -0.237 1.00 85.50 212 GLN A O 1
ATOM 1746 N N . ARG A 1 213 ? 12.302 0.107 -0.691 1.00 82.00 213 ARG A N 1
ATOM 1747 C CA . ARG A 1 213 ? 13.177 -0.202 -1.827 1.00 82.00 213 ARG A CA 1
ATOM 1748 C C . ARG A 1 213 ? 14.502 -0.768 -1.297 1.00 82.00 213 ARG A C 1
ATOM 1750 O O . ARG A 1 213 ? 15.083 -0.124 -0.425 1.00 82.00 213 ARG A O 1
ATOM 1757 N N . PRO A 1 214 ? 14.961 -1.935 -1.781 1.00 79.12 214 PRO A N 1
ATOM 1758 C CA . PRO A 1 214 ? 16.232 -2.513 -1.352 1.00 79.12 214 PRO A CA 1
ATOM 1759 C C . PRO A 1 214 ? 17.410 -1.667 -1.845 1.00 79.12 214 PRO A C 1
ATOM 1761 O O . PRO A 1 214 ? 18.383 -1.479 -1.123 1.00 79.12 214 PRO A O 1
ATOM 1764 N N . ASN A 1 215 ? 17.268 -1.081 -3.035 1.00 82.94 215 ASN A N 1
ATOM 1765 C CA . ASN A 1 215 ? 18.215 -0.138 -3.598 1.00 82.94 215 ASN A CA 1
ATOM 1766 C C . ASN A 1 215 ? 17.736 1.292 -3.322 1.00 82.94 215 ASN A C 1
ATOM 1768 O O . ASN A 1 215 ? 16.718 1.737 -3.857 1.00 82.94 215 ASN A O 1
ATOM 1772 N N . MET A 1 216 ? 18.420 1.985 -2.417 1.00 82.62 216 MET A N 1
ATOM 1773 C CA . MET A 1 216 ? 18.213 3.409 -2.167 1.00 82.62 216 MET A CA 1
ATOM 1774 C C . MET A 1 216 ? 19.478 4.148 -2.570 1.00 82.62 216 MET A C 1
ATOM 1776 O O . MET A 1 216 ? 20.572 3.662 -2.281 1.00 82.62 216 MET A O 1
ATOM 1780 N N . THR A 1 217 ? 19.320 5.331 -3.160 1.00 86.00 217 THR A N 1
ATOM 1781 C CA . THR A 1 217 ? 20.441 6.226 -3.441 1.00 86.00 217 THR A CA 1
ATOM 1782 C C . THR A 1 217 ? 21.220 6.487 -2.155 1.00 86.00 217 THR A C 1
ATOM 1784 O O . THR A 1 217 ? 20.667 6.930 -1.143 1.00 86.00 217 THR A O 1
ATOM 1787 N N . LYS A 1 218 ? 22.507 6.168 -2.192 1.00 88.56 218 LYS A N 1
ATOM 1788 C CA . LYS A 1 218 ? 23.481 6.408 -1.136 1.00 88.56 218 LYS A CA 1
ATOM 1789 C C . LYS A 1 218 ? 24.221 7.695 -1.460 1.00 88.56 218 LYS A C 1
ATOM 1791 O O . LYS A 1 218 ? 24.432 8.024 -2.623 1.00 88.56 218 LYS A O 1
ATOM 1796 N N . VAL A 1 219 ? 24.614 8.402 -0.410 1.00 91.31 219 VAL A N 1
ATOM 1797 C CA . VAL A 1 219 ? 25.409 9.624 -0.512 1.00 91.31 219 VAL A CA 1
ATOM 1798 C C . VAL A 1 219 ? 26.755 9.360 0.137 1.00 91.31 219 VAL A C 1
ATOM 1800 O O . VAL A 1 219 ? 26.811 8.837 1.255 1.00 91.31 219 VAL A O 1
ATOM 1803 N N . LYS A 1 220 ? 27.834 9.711 -0.558 1.00 91.94 220 LYS A N 1
ATOM 1804 C CA . LYS A 1 220 ? 29.192 9.655 -0.021 1.00 91.94 220 LYS A CA 1
ATOM 1805 C C . LYS A 1 220 ? 29.907 10.964 -0.301 1.00 91.94 220 LYS A C 1
ATOM 1807 O O . LYS A 1 220 ? 29.889 11.448 -1.425 1.00 91.94 220 LYS A O 1
ATOM 1812 N N . ILE A 1 221 ? 30.532 11.511 0.735 1.00 92.69 221 ILE A N 1
ATOM 1813 C CA . ILE A 1 221 ? 31.410 12.673 0.619 1.00 92.69 221 ILE A CA 1
ATOM 1814 C C . ILE A 1 221 ? 32.836 12.146 0.517 1.00 92.69 221 ILE A C 1
ATOM 1816 O O . ILE A 1 221 ? 33.271 11.375 1.373 1.00 92.69 221 ILE A O 1
ATOM 1820 N N . ILE A 1 222 ? 33.529 12.540 -0.542 1.00 92.25 222 ILE A N 1
ATOM 1821 C CA . ILE A 1 222 ? 34.829 12.019 -0.943 1.00 92.25 222 ILE A CA 1
ATOM 1822 C C . ILE A 1 222 ? 35.811 13.178 -1.007 1.00 92.25 222 ILE A C 1
ATOM 1824 O O . ILE A 1 222 ? 35.531 14.195 -1.639 1.00 92.25 222 ILE A O 1
ATOM 1828 N N . SER A 1 223 ? 36.962 13.000 -0.364 1.00 91.81 223 SER A N 1
ATOM 1829 C CA . SER A 1 223 ? 38.096 13.923 -0.461 1.00 91.81 223 SER A CA 1
ATOM 1830 C C . SER A 1 223 ? 39.238 13.391 -1.325 1.00 91.81 223 SER A C 1
ATOM 1832 O O . SER A 1 223 ? 40.089 14.159 -1.759 1.00 91.81 223 SER A O 1
ATOM 1834 N N . ASP A 1 224 ? 39.293 12.074 -1.546 1.00 91.81 224 ASP A N 1
ATOM 1835 C CA . ASP A 1 224 ? 40.335 11.431 -2.344 1.00 91.81 224 ASP A CA 1
ATOM 1836 C C . ASP A 1 224 ? 39.862 11.232 -3.796 1.00 91.81 224 ASP A C 1
ATOM 1838 O O . ASP A 1 224 ? 38.906 10.487 -4.034 1.00 91.81 224 ASP A O 1
ATOM 1842 N N . PRO A 1 225 ? 40.528 11.845 -4.793 1.00 88.25 225 PRO A N 1
ATOM 1843 C CA . PRO A 1 225 ? 40.205 11.624 -6.197 1.00 88.25 225 PRO A CA 1
ATOM 1844 C C . PRO A 1 225 ? 40.241 10.150 -6.618 1.00 88.25 225 PRO A C 1
ATOM 1846 O O . PRO A 1 225 ? 39.461 9.766 -7.487 1.00 88.25 225 PRO A O 1
ATOM 1849 N N . ALA A 1 226 ? 41.105 9.316 -6.026 1.00 91.25 226 ALA A N 1
ATOM 1850 C CA . ALA A 1 226 ? 41.175 7.895 -6.375 1.00 91.25 226 ALA A CA 1
ATOM 1851 C C . ALA A 1 226 ? 39.856 7.176 -6.057 1.00 91.25 226 ALA A C 1
ATOM 1853 O O . ALA A 1 226 ? 39.293 6.503 -6.915 1.00 91.25 226 ALA A O 1
ATOM 1854 N N . GLU A 1 227 ? 39.302 7.424 -4.870 1.00 90.56 227 GLU A N 1
ATOM 1855 C CA . GLU A 1 227 ? 38.019 6.870 -4.432 1.00 90.56 227 GLU A CA 1
ATOM 1856 C C . GLU A 1 227 ? 36.844 7.330 -5.314 1.00 90.56 227 GLU A C 1
ATOM 1858 O O . GLU A 1 227 ? 35.904 6.570 -5.558 1.00 90.56 227 GLU A O 1
ATOM 1863 N N . TYR A 1 228 ? 36.905 8.559 -5.832 1.00 88.88 228 TYR A N 1
ATOM 1864 C CA . TYR A 1 228 ? 35.927 9.065 -6.795 1.00 88.88 228 TYR A CA 1
ATOM 1865 C C . TYR A 1 228 ? 35.993 8.314 -8.134 1.00 88.88 228 TYR A C 1
ATOM 1867 O O . TYR A 1 228 ? 34.962 7.888 -8.659 1.00 88.88 228 TYR A O 1
ATOM 1875 N N . PHE A 1 229 ? 37.195 8.109 -8.681 1.00 90.12 229 PHE A N 1
ATOM 1876 C CA . PHE A 1 229 ? 37.369 7.367 -9.932 1.00 90.12 229 PHE A CA 1
ATOM 1877 C C . PHE A 1 229 ? 37.044 5.877 -9.787 1.00 90.12 229 PHE A C 1
ATOM 1879 O O . PHE A 1 229 ? 36.478 5.296 -10.715 1.00 90.12 229 PHE A O 1
ATOM 1886 N N . ASP A 1 230 ? 37.319 5.272 -8.633 1.00 91.69 230 ASP A N 1
ATOM 1887 C CA . ASP A 1 230 ? 36.932 3.890 -8.334 1.00 91.69 230 ASP A CA 1
ATOM 1888 C C . ASP A 1 230 ? 35.404 3.720 -8.355 1.00 91.69 230 ASP A C 1
ATOM 1890 O O . ASP A 1 230 ? 34.892 2.742 -8.897 1.00 91.69 230 ASP A O 1
ATOM 1894 N N . LEU A 1 231 ? 34.650 4.694 -7.830 1.00 88.00 231 LEU A N 1
ATOM 1895 C CA . LEU A 1 231 ? 33.184 4.677 -7.895 1.00 88.00 231 LEU A CA 1
ATOM 1896 C C . LEU A 1 231 ? 32.656 4.827 -9.322 1.00 88.00 231 LEU A C 1
ATOM 1898 O O . LEU A 1 231 ? 31.729 4.115 -9.694 1.00 88.00 231 LEU A O 1
ATOM 1902 N N . LEU A 1 232 ? 33.244 5.722 -10.119 1.00 87.38 232 LEU A N 1
ATOM 1903 C CA . LEU A 1 232 ? 32.841 5.932 -11.515 1.00 87.38 232 LEU A CA 1
ATOM 1904 C C . LEU A 1 232 ? 33.181 4.754 -12.434 1.00 87.38 232 LEU A C 1
ATOM 1906 O O . LEU A 1 232 ? 32.551 4.593 -13.475 1.00 87.38 232 LEU A O 1
ATOM 1910 N N . SER A 1 233 ? 34.200 3.971 -12.082 1.00 89.50 233 SER A N 1
ATOM 1911 C CA . SER A 1 233 ? 34.660 2.818 -12.863 1.00 89.50 233 SER A CA 1
ATOM 1912 C C . SER A 1 233 ? 34.112 1.480 -12.360 1.00 89.50 233 SER A C 1
ATOM 1914 O O . SER A 1 233 ? 34.446 0.436 -12.915 1.00 89.50 233 SER A O 1
ATOM 1916 N N . SER A 1 234 ? 33.273 1.495 -11.323 1.00 88.38 234 SER A N 1
ATOM 1917 C CA . SER A 1 234 ? 32.670 0.292 -10.759 1.00 88.38 234 SER A CA 1
ATOM 1918 C C . SER A 1 234 ? 31.495 -0.197 -11.604 1.00 88.38 234 SER A C 1
ATOM 1920 O O . SER A 1 234 ? 30.478 0.479 -11.709 1.00 88.38 234 SER A O 1
ATOM 1922 N N . ASP A 1 235 ? 31.569 -1.437 -12.090 1.00 87.44 235 ASP A N 1
ATOM 1923 C CA . ASP A 1 235 ? 30.455 -2.099 -12.791 1.00 87.44 235 ASP A CA 1
ATOM 1924 C C . ASP A 1 235 ? 29.273 -2.454 -11.862 1.00 87.44 235 ASP A C 1
ATOM 1926 O O . ASP A 1 235 ? 28.219 -2.891 -12.318 1.00 87.44 235 ASP A O 1
ATOM 1930 N N . GLN A 1 236 ? 29.447 -2.306 -10.544 1.00 86.62 236 GLN A N 1
ATOM 1931 C CA . GLN A 1 236 ? 28.431 -2.637 -9.537 1.00 86.62 236 GLN A CA 1
ATOM 1932 C C . GLN A 1 236 ? 27.617 -1.423 -9.091 1.00 86.62 236 GLN A C 1
ATOM 1934 O O . GLN A 1 236 ? 26.616 -1.575 -8.386 1.00 86.62 236 GLN A O 1
ATOM 1939 N N . ILE A 1 237 ? 28.068 -0.215 -9.433 1.00 87.56 237 ILE A N 1
ATOM 1940 C CA . ILE A 1 237 ? 27.529 1.037 -8.913 1.00 87.56 237 ILE A CA 1
ATOM 1941 C C . ILE A 1 237 ? 27.165 1.949 -10.078 1.00 87.56 237 ILE A C 1
ATOM 1943 O O . ILE A 1 237 ? 27.973 2.220 -10.955 1.00 87.56 237 ILE A O 1
ATOM 1947 N N . ASN A 1 238 ? 25.947 2.473 -10.043 1.00 88.19 238 ASN A N 1
ATOM 1948 C CA . ASN A 1 238 ? 25.494 3.521 -10.934 1.00 88.19 238 ASN A CA 1
ATOM 1949 C C . ASN A 1 238 ? 25.585 4.869 -10.207 1.00 88.19 238 ASN A C 1
ATOM 1951 O O . ASN A 1 238 ? 24.878 5.098 -9.221 1.00 88.19 238 ASN A O 1
ATOM 1955 N N . VAL A 1 239 ? 26.460 5.763 -10.669 1.00 88.50 239 VAL A N 1
ATOM 1956 C CA . VAL A 1 239 ? 26.544 7.133 -10.143 1.00 88.50 239 VAL A CA 1
ATOM 1957 C C . VAL A 1 239 ? 25.443 7.972 -10.785 1.00 88.50 239 VAL A C 1
ATOM 1959 O O . VAL A 1 239 ? 25.420 8.164 -11.997 1.00 88.50 239 VAL A O 1
ATOM 1962 N N . THR A 1 240 ? 24.519 8.464 -9.962 1.00 88.38 240 THR A N 1
ATOM 1963 C CA . THR A 1 240 ? 23.331 9.194 -10.419 1.00 88.38 240 THR A CA 1
ATOM 1964 C C . THR A 1 240 ? 23.545 10.701 -10.456 1.00 88.38 240 THR A C 1
ATOM 1966 O O . THR A 1 240 ? 22.966 11.369 -11.307 1.00 88.38 240 THR A O 1
ATOM 1969 N N . ASP A 1 241 ? 24.330 11.241 -9.518 1.00 89.69 241 ASP A N 1
ATOM 1970 C CA . ASP A 1 241 ? 24.602 12.679 -9.425 1.00 89.69 241 ASP A CA 1
ATOM 1971 C C . ASP A 1 241 ? 25.918 12.953 -8.684 1.00 89.69 241 ASP A C 1
ATOM 1973 O O . ASP A 1 241 ? 26.326 12.171 -7.821 1.00 89.69 241 ASP A O 1
ATOM 1977 N N . THR A 1 242 ? 26.559 14.078 -8.997 1.00 90.44 242 THR A N 1
ATOM 1978 C CA . THR A 1 242 ? 27.809 14.513 -8.365 1.00 90.44 242 THR A CA 1
ATOM 1979 C C . THR A 1 242 ? 27.774 16.015 -8.120 1.00 90.44 242 THR A C 1
ATOM 1981 O O . THR A 1 242 ? 27.615 16.806 -9.050 1.00 90.44 242 THR A O 1
ATOM 1984 N N . ASN A 1 243 ? 28.013 16.417 -6.876 1.00 91.88 243 ASN A N 1
ATOM 1985 C CA . ASN A 1 243 ? 28.014 17.802 -6.440 1.00 91.88 243 ASN A CA 1
ATOM 1986 C C . ASN A 1 243 ? 29.365 18.177 -5.810 1.00 91.88 243 ASN A C 1
ATOM 1988 O O . ASN A 1 243 ? 29.849 17.521 -4.891 1.00 91.88 243 ASN A O 1
ATOM 1992 N N . PHE A 1 244 ? 29.986 19.252 -6.291 1.00 89.50 244 PHE A N 1
ATOM 1993 C CA . PHE A 1 244 ? 31.249 19.751 -5.743 1.00 89.50 244 PHE A CA 1
ATOM 1994 C C . PHE A 1 244 ? 30.944 20.704 -4.588 1.00 89.50 244 PHE A C 1
ATOM 1996 O O . PHE A 1 244 ? 30.448 21.809 -4.805 1.00 89.50 244 PHE A O 1
ATOM 2003 N N . ILE A 1 245 ? 31.231 20.278 -3.356 1.00 88.44 245 ILE A N 1
ATOM 2004 C CA . ILE A 1 245 ? 30.994 21.102 -2.165 1.00 88.44 245 ILE A CA 1
ATOM 2005 C C . ILE A 1 245 ? 32.041 22.220 -2.101 1.00 88.44 245 ILE A C 1
ATOM 2007 O O . ILE A 1 245 ? 31.709 23.374 -1.826 1.00 88.44 245 ILE A O 1
ATOM 2011 N N . ASN A 1 246 ? 33.309 21.871 -2.328 1.00 90.31 246 ASN A N 1
ATOM 2012 C CA . ASN A 1 246 ? 34.443 22.790 -2.390 1.00 90.31 246 ASN A CA 1
ATOM 2013 C C . ASN A 1 246 ? 35.613 22.147 -3.164 1.00 90.31 246 ASN A C 1
ATOM 2015 O O . ASN A 1 246 ? 35.471 21.050 -3.701 1.00 90.31 246 ASN A O 1
ATOM 2019 N N . ASP A 1 247 ? 36.765 22.822 -3.195 1.00 86.69 247 ASP A N 1
ATOM 2020 C CA . ASP A 1 247 ? 37.959 22.383 -3.936 1.00 86.69 247 ASP A CA 1
ATOM 2021 C C . ASP A 1 247 ? 38.549 21.041 -3.450 1.00 86.69 247 ASP A C 1
ATOM 2023 O O . ASP A 1 247 ? 39.362 20.439 -4.149 1.00 86.69 247 ASP A O 1
ATOM 2027 N N . GLU A 1 248 ? 38.144 20.562 -2.271 1.00 88.25 248 GLU A N 1
ATOM 2028 C CA . GLU A 1 248 ? 38.664 19.346 -1.638 1.00 88.25 248 GLU A CA 1
ATOM 2029 C C . GLU A 1 248 ? 37.602 18.255 -1.443 1.00 88.25 248 GLU A C 1
ATOM 2031 O O . GLU A 1 248 ? 37.960 17.130 -1.110 1.00 88.25 248 GLU A O 1
ATOM 2036 N N . LEU A 1 249 ? 36.308 18.557 -1.610 1.00 90.75 249 LEU A N 1
ATOM 2037 C CA . LEU A 1 249 ? 35.206 17.658 -1.259 1.00 90.75 249 LEU A CA 1
ATOM 2038 C C . LEU A 1 249 ? 34.167 17.548 -2.371 1.00 90.75 249 LEU A C 1
ATOM 2040 O O . LEU A 1 249 ? 33.577 18.539 -2.813 1.00 90.75 249 LEU A O 1
ATOM 2044 N N . ILE A 1 250 ? 33.868 16.302 -2.724 1.00 91.25 250 ILE A N 1
ATOM 2045 C CA . ILE A 1 250 ? 32.862 15.924 -3.712 1.00 91.25 250 ILE A CA 1
ATOM 2046 C C . ILE A 1 250 ? 31.796 15.071 -3.026 1.00 91.25 250 ILE A C 1
ATOM 2048 O O . ILE A 1 250 ? 32.101 14.077 -2.373 1.00 91.25 250 ILE A O 1
ATOM 2052 N N . GLU A 1 251 ? 30.535 15.447 -3.179 1.00 93.75 251 GLU A N 1
ATOM 2053 C CA . GLU A 1 251 ? 29.371 14.660 -2.790 1.00 93.75 251 GLU A CA 1
ATOM 2054 C C . GLU A 1 251 ? 28.895 13.840 -3.990 1.00 93.75 251 GLU A C 1
ATOM 2056 O O . GLU A 1 251 ? 28.546 14.388 -5.032 1.00 93.75 251 GLU A O 1
ATOM 2061 N N . VAL A 1 252 ? 28.891 12.517 -3.854 1.00 92.56 252 VAL A N 1
ATOM 2062 C CA . VAL A 1 252 ? 28.474 11.589 -4.907 1.00 92.56 252 VAL A CA 1
ATOM 2063 C C . VAL A 1 252 ? 27.220 10.856 -4.467 1.00 92.56 252 VAL A C 1
ATOM 2065 O O . VAL A 1 252 ? 27.190 10.220 -3.407 1.00 92.56 252 VAL A O 1
ATOM 2068 N N . HIS A 1 253 ? 26.202 10.915 -5.314 1.00 92.31 253 HIS A N 1
ATOM 2069 C CA . HIS A 1 253 ? 24.975 10.148 -5.204 1.00 92.31 253 HIS A CA 1
ATOM 2070 C C . HIS A 1 253 ? 25.079 8.928 -6.109 1.00 92.31 253 HIS A C 1
ATOM 2072 O O . HIS A 1 253 ? 25.341 9.051 -7.306 1.00 92.31 253 HIS A O 1
ATOM 2078 N N . PHE A 1 254 ? 24.866 7.746 -5.547 1.00 90.44 254 PHE A N 1
ATOM 2079 C CA . PHE A 1 254 ? 24.969 6.505 -6.301 1.00 90.44 254 PHE A CA 1
ATOM 2080 C C . PHE A 1 254 ? 23.997 5.445 -5.797 1.00 90.44 254 PHE A C 1
ATOM 2082 O O . PHE A 1 254 ? 23.562 5.457 -4.646 1.00 90.44 254 PHE A O 1
ATOM 2089 N N . GLU A 1 255 ? 23.680 4.494 -6.655 1.00 89.25 255 GLU A N 1
ATOM 2090 C CA . GLU A 1 255 ? 22.881 3.312 -6.350 1.00 89.25 255 GLU A CA 1
ATOM 2091 C C . GLU A 1 255 ? 23.611 2.061 -6.842 1.00 89.25 255 GLU A C 1
ATOM 2093 O O . GLU A 1 255 ? 24.528 2.151 -7.656 1.00 89.25 255 GLU A O 1
ATOM 2098 N N . ASN A 1 256 ? 23.259 0.887 -6.323 1.00 85.19 256 ASN A N 1
ATOM 2099 C CA . ASN A 1 256 ? 23.811 -0.346 -6.883 1.00 85.19 256 ASN A CA 1
ATOM 2100 C C . ASN A 1 256 ? 23.148 -0.601 -8.246 1.00 85.19 256 ASN A C 1
ATOM 2102 O O . ASN A 1 256 ? 21.984 -0.257 -8.428 1.00 85.19 256 ASN A O 1
ATOM 2106 N N . VAL A 1 257 ? 23.845 -1.226 -9.188 1.00 83.00 257 VAL A N 1
ATOM 2107 C CA . VAL A 1 257 ? 23.177 -1.765 -10.383 1.00 83.00 257 VAL A CA 1
ATOM 2108 C C . VAL A 1 257 ? 22.260 -2.918 -9.939 1.00 83.00 257 VAL A C 1
ATOM 2110 O O . VAL A 1 257 ? 22.580 -3.611 -8.967 1.00 83.00 257 VAL A O 1
ATOM 2113 N N . ASP A 1 258 ? 21.103 -3.093 -10.585 1.00 76.56 258 ASP A N 1
ATOM 2114 C CA . ASP A 1 258 ? 20.017 -3.974 -10.123 1.00 76.56 258 ASP A CA 1
ATOM 2115 C C . ASP A 1 258 ? 20.465 -5.425 -9.854 1.00 76.56 258 ASP A C 1
ATOM 2117 O O . ASP A 1 258 ? 20.024 -6.030 -8.873 1.00 76.56 258 ASP A O 1
ATOM 2121 N N . GLU A 1 259 ? 21.398 -5.972 -10.641 1.00 80.75 259 GLU A N 1
ATOM 2122 C CA . GLU A 1 259 ? 21.950 -7.321 -10.442 1.00 80.75 259 GLU A CA 1
ATOM 2123 C C . GLU A 1 259 ? 22.789 -7.463 -9.160 1.00 80.75 259 GLU A C 1
ATOM 2125 O O . GLU A 1 259 ? 22.972 -8.573 -8.658 1.00 80.75 259 GLU A O 1
ATOM 2130 N N . PHE A 1 260 ? 23.281 -6.350 -8.610 1.00 78.62 260 PHE A N 1
ATOM 2131 C CA . PHE A 1 260 ? 24.105 -6.281 -7.398 1.00 78.62 260 PHE A CA 1
ATOM 2132 C C . PHE A 1 260 ? 23.328 -5.748 -6.185 1.00 78.62 260 PHE A C 1
ATOM 2134 O O . PHE A 1 260 ? 23.908 -5.374 -5.158 1.00 78.62 260 PHE A O 1
ATOM 2141 N N . VAL A 1 261 ? 21.999 -5.687 -6.279 1.00 77.81 261 VAL A N 1
ATOM 2142 C CA . VAL A 1 261 ? 21.138 -5.349 -5.147 1.00 77.81 261 VAL A CA 1
ATOM 2143 C C . VAL A 1 261 ? 20.976 -6.580 -4.260 1.00 77.81 261 VAL A C 1
ATOM 2145 O O . VAL A 1 261 ? 20.358 -7.574 -4.637 1.00 77.81 261 VAL A O 1
ATOM 2148 N N . GLU A 1 262 ? 21.509 -6.508 -3.042 1.00 72.94 262 GLU A N 1
ATOM 2149 C CA . GLU A 1 262 ? 21.319 -7.569 -2.055 1.00 72.94 262 GLU A CA 1
ATOM 2150 C C . GLU A 1 262 ? 19.844 -7.686 -1.642 1.00 72.94 262 GLU A C 1
ATOM 2152 O O . GLU A 1 262 ? 19.152 -6.695 -1.385 1.00 72.94 262 GLU A O 1
ATOM 2157 N N . ALA A 1 263 ? 19.359 -8.923 -1.532 1.00 68.50 263 ALA A N 1
ATOM 2158 C CA . ALA A 1 263 ? 18.018 -9.193 -1.035 1.00 68.50 263 ALA A CA 1
ATOM 2159 C C . ALA A 1 263 ? 17.911 -8.854 0.465 1.00 68.50 263 ALA A C 1
ATOM 2161 O O . ALA A 1 263 ? 18.572 -9.470 1.302 1.00 68.50 263 ALA A O 1
ATOM 2162 N N . ASP A 1 264 ? 17.031 -7.914 0.830 1.00 72.69 264 ASP A N 1
ATOM 2163 C CA . ASP A 1 264 ? 16.728 -7.621 2.236 1.00 72.69 264 ASP A CA 1
ATOM 2164 C C . ASP A 1 264 ? 15.660 -8.588 2.767 1.00 72.69 264 ASP A C 1
ATOM 2166 O O . ASP A 1 264 ? 14.470 -8.454 2.465 1.00 72.69 264 ASP A O 1
ATOM 2170 N N . GLY A 1 265 ? 16.076 -9.517 3.634 1.00 75.31 265 GLY A N 1
ATOM 2171 C CA . GLY A 1 265 ? 15.190 -10.469 4.317 1.00 75.31 265 GLY A CA 1
ATOM 2172 C C . GLY A 1 265 ? 14.139 -9.833 5.241 1.00 75.31 265 GLY A C 1
ATOM 2173 O O . GLY A 1 265 ? 13.315 -10.544 5.813 1.00 75.31 265 GLY A O 1
ATOM 2174 N N . LYS A 1 266 ? 14.150 -8.506 5.414 1.00 80.12 266 LYS A N 1
ATOM 2175 C CA . LYS A 1 266 ? 13.176 -7.746 6.215 1.00 80.12 266 LYS A CA 1
ATOM 2176 C C . LYS A 1 266 ? 12.090 -7.076 5.368 1.00 80.12 266 LYS A C 1
ATOM 2178 O O . LYS A 1 266 ? 11.214 -6.421 5.935 1.00 80.12 266 LYS A O 1
ATOM 2183 N N . THR A 1 267 ? 12.138 -7.201 4.041 1.00 84.81 267 THR A N 1
ATOM 2184 C CA . THR A 1 267 ? 11.158 -6.605 3.118 1.00 84.81 267 THR A CA 1
ATOM 2185 C C . THR A 1 267 ? 10.386 -7.679 2.362 1.00 84.81 267 THR A C 1
ATOM 2187 O O . THR A 1 267 ? 10.858 -8.799 2.188 1.00 84.81 267 THR A O 1
ATOM 2190 N N . ASN A 1 268 ? 9.163 -7.357 1.937 1.00 87.31 268 ASN A N 1
ATOM 2191 C CA . ASN A 1 268 ? 8.351 -8.259 1.128 1.00 87.31 268 ASN A CA 1
ATOM 2192 C C . ASN A 1 268 ? 7.289 -7.457 0.362 1.00 87.31 268 ASN A C 1
ATOM 2194 O O . ASN A 1 268 ? 6.237 -7.099 0.899 1.00 87.31 268 ASN A O 1
ATOM 2198 N N . ALA A 1 269 ? 7.566 -7.190 -0.914 1.00 87.06 269 ALA A N 1
ATOM 2199 C CA . ALA A 1 269 ? 6.677 -6.412 -1.771 1.00 87.06 269 ALA A CA 1
ATOM 2200 C C . ALA A 1 269 ? 5.319 -7.098 -2.015 1.00 87.06 269 ALA A C 1
ATOM 2202 O O . ALA A 1 269 ? 4.325 -6.403 -2.211 1.00 87.06 269 ALA A O 1
ATOM 2203 N N . VAL A 1 270 ? 5.248 -8.434 -1.940 1.00 89.12 270 VAL A N 1
ATOM 2204 C CA . VAL A 1 270 ? 3.989 -9.184 -2.070 1.00 89.12 270 VAL A CA 1
ATOM 2205 C C . VAL A 1 270 ? 3.078 -8.882 -0.884 1.00 89.12 270 VAL A C 1
ATOM 2207 O O . VAL A 1 270 ? 1.928 -8.500 -1.085 1.00 89.12 270 VAL A O 1
ATOM 2210 N N . ILE A 1 271 ? 3.594 -8.960 0.348 1.00 89.00 271 ILE A N 1
ATOM 2211 C CA . ILE A 1 271 ? 2.826 -8.609 1.557 1.00 89.00 271 ILE A CA 1
ATOM 2212 C C . ILE A 1 271 ? 2.321 -7.168 1.453 1.00 89.00 271 ILE A C 1
ATOM 2214 O O . ILE A 1 271 ? 1.145 -6.905 1.694 1.00 89.00 271 ILE A O 1
ATOM 2218 N N . ALA A 1 272 ? 3.184 -6.240 1.033 1.00 88.81 272 ALA A N 1
ATOM 2219 C CA . ALA A 1 272 ? 2.794 -4.848 0.852 1.00 88.81 272 ALA A CA 1
ATOM 2220 C C . ALA A 1 272 ? 1.688 -4.672 -0.210 1.00 88.81 272 ALA A C 1
ATOM 2222 O O . ALA A 1 272 ? 0.754 -3.898 0.010 1.00 88.81 272 ALA A O 1
ATOM 2223 N N . ALA A 1 273 ? 1.762 -5.395 -1.335 1.00 90.75 273 ALA A N 1
ATOM 2224 C CA . ALA A 1 273 ? 0.746 -5.378 -2.389 1.00 90.75 273 ALA A CA 1
ATOM 2225 C C . ALA A 1 273 ? -0.604 -5.915 -1.894 1.00 90.75 273 ALA A C 1
ATOM 2227 O O . ALA A 1 273 ? -1.630 -5.268 -2.100 1.00 90.75 273 ALA A O 1
ATOM 2228 N N . PHE A 1 274 ? -0.609 -7.041 -1.174 1.00 91.06 274 PHE A N 1
ATOM 2229 C CA . PHE A 1 274 ? -1.822 -7.605 -0.577 1.00 91.06 274 PHE A CA 1
ATOM 2230 C C . PHE A 1 274 ? -2.446 -6.667 0.459 1.00 91.06 274 PHE A C 1
ATOM 2232 O O . PHE A 1 274 ? -3.655 -6.434 0.429 1.00 91.06 274 PHE A O 1
ATOM 2239 N N . THR A 1 275 ? -1.642 -6.073 1.346 1.00 89.06 275 THR A N 1
ATOM 2240 C CA . THR A 1 275 ? -2.142 -5.131 2.357 1.00 89.06 275 THR A CA 1
ATOM 2241 C C . THR A 1 275 ? -2.850 -3.940 1.710 1.00 89.06 275 THR A C 1
ATOM 2243 O O . THR A 1 275 ? -3.951 -3.567 2.126 1.00 89.06 275 THR A O 1
ATOM 2246 N N . THR A 1 276 ? -2.256 -3.337 0.677 1.00 89.75 276 THR A N 1
ATOM 2247 C CA . THR A 1 276 ? -2.869 -2.180 0.011 1.00 89.75 276 THR A CA 1
ATOM 2248 C C . THR A 1 276 ? -4.055 -2.574 -0.864 1.00 89.75 276 THR A C 1
ATOM 2250 O O . THR A 1 276 ? -5.042 -1.838 -0.886 1.00 89.75 276 THR A O 1
ATOM 2253 N N . ALA A 1 277 ? -4.024 -3.747 -1.501 1.00 91.25 277 ALA A N 1
ATOM 2254 C CA . ALA A 1 277 ? -5.165 -4.319 -2.214 1.00 91.25 277 ALA A CA 1
ATOM 2255 C C . ALA A 1 277 ? -6.373 -4.508 -1.284 1.00 91.25 277 ALA A C 1
ATOM 2257 O O . ALA A 1 277 ? -7.459 -4.005 -1.575 1.00 91.25 277 ALA A O 1
ATOM 2258 N N . HIS A 1 278 ? -6.185 -5.122 -0.111 1.00 90.50 278 HIS A N 1
ATOM 2259 C CA . HIS A 1 278 ? -7.244 -5.256 0.894 1.00 90.50 278 HIS A CA 1
ATOM 2260 C C . HIS A 1 278 ? -7.803 -3.899 1.337 1.00 90.50 278 HIS A C 1
ATOM 22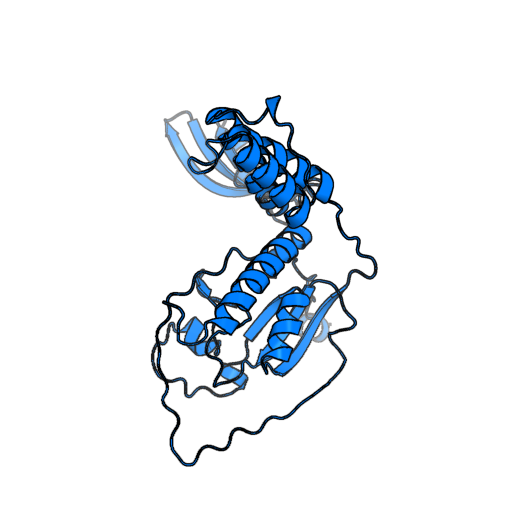62 O O . HIS A 1 278 ? -9.022 -3.736 1.429 1.00 90.50 278 HIS A O 1
ATOM 2268 N N . ALA A 1 279 ? -6.941 -2.905 1.573 1.00 87.75 279 ALA A N 1
ATOM 2269 C CA . ALA A 1 279 ? -7.378 -1.557 1.931 1.00 87.75 279 ALA A CA 1
ATOM 2270 C C . ALA A 1 279 ? -8.213 -0.901 0.814 1.00 87.75 279 ALA A C 1
ATOM 2272 O O . ALA A 1 279 ? -9.271 -0.326 1.088 1.00 87.75 279 ALA A O 1
ATOM 2273 N N . ARG A 1 280 ? -7.783 -1.019 -0.451 1.00 91.62 280 ARG A N 1
ATOM 2274 C CA . ARG A 1 280 ? -8.524 -0.506 -1.614 1.00 91.62 280 ARG A CA 1
ATOM 2275 C C . ARG A 1 280 ? -9.872 -1.197 -1.780 1.00 91.62 280 ARG A C 1
ATOM 2277 O O . ARG A 1 280 ? -10.868 -0.507 -1.981 1.00 91.62 280 ARG A O 1
ATOM 2284 N N . LEU A 1 281 ? -9.928 -2.519 -1.634 1.00 92.31 281 LEU A N 1
ATOM 2285 C CA . LEU A 1 281 ? -11.168 -3.294 -1.712 1.00 92.31 281 LEU A CA 1
ATOM 2286 C C . LEU A 1 281 ? -12.137 -2.954 -0.575 1.00 92.31 281 LEU A C 1
ATOM 2288 O O . LEU A 1 281 ? -13.339 -2.831 -0.810 1.00 92.31 281 LEU A O 1
ATOM 2292 N N . LYS A 1 282 ? -11.632 -2.724 0.644 1.00 89.75 282 LYS A N 1
ATOM 2293 C CA . LYS A 1 282 ? -12.466 -2.290 1.773 1.00 89.75 282 LYS A CA 1
ATOM 2294 C C . LYS A 1 282 ? -13.109 -0.930 1.505 1.00 89.75 282 LYS A C 1
ATOM 2296 O O . LYS A 1 282 ? -14.303 -0.771 1.747 1.00 89.75 282 LYS A O 1
ATOM 2301 N N . LEU A 1 283 ? -12.342 0.024 0.971 1.00 87.44 283 LEU A N 1
ATOM 2302 C CA . LEU A 1 283 ? -12.873 1.318 0.538 1.00 87.44 283 LEU A CA 1
ATOM 2303 C C . LEU A 1 283 ? -13.868 1.152 -0.616 1.00 87.44 283 LEU A C 1
ATOM 2305 O O . LEU A 1 283 ? -14.946 1.742 -0.584 1.00 87.44 283 LEU A O 1
ATOM 2309 N N . TYR A 1 284 ? -13.544 0.318 -1.604 1.00 89.50 284 TYR A N 1
ATOM 2310 C CA . TYR A 1 284 ? -14.419 0.041 -2.740 1.00 89.50 284 TYR A CA 1
ATOM 2311 C C . TYR A 1 284 ? -15.783 -0.500 -2.301 1.00 89.50 284 TYR A C 1
ATOM 2313 O O . TYR A 1 284 ? -16.799 -0.048 -2.813 1.00 89.50 284 TYR A O 1
ATOM 2321 N N . GLY A 1 285 ? -15.829 -1.390 -1.305 1.00 88.25 285 GLY A N 1
ATOM 2322 C CA . GLY A 1 285 ? -17.090 -1.897 -0.756 1.00 88.25 285 GLY A CA 1
ATOM 2323 C C . GLY A 1 285 ? -18.003 -0.798 -0.195 1.00 88.25 285 GLY A C 1
ATOM 2324 O O . GLY A 1 285 ? -19.221 -0.904 -0.295 1.00 88.25 285 GLY A O 1
ATOM 2325 N N . VAL A 1 286 ? -17.436 0.290 0.340 1.00 87.06 286 VAL A N 1
ATOM 2326 C CA . VAL A 1 286 ? -18.208 1.468 0.776 1.00 87.06 286 VAL A CA 1
ATOM 2327 C C . VAL A 1 286 ? -18.614 2.334 -0.422 1.00 87.06 286 VAL A C 1
ATOM 2329 O O . VAL A 1 286 ? -19.765 2.765 -0.506 1.00 87.06 286 VAL A O 1
ATOM 2332 N N . LEU A 1 287 ? -17.702 2.561 -1.377 1.00 85.62 287 LEU A N 1
ATOM 2333 C CA . LEU A 1 287 ? -17.988 3.311 -2.610 1.00 85.62 287 LEU A CA 1
ATOM 2334 C C . LEU A 1 287 ? -19.120 2.671 -3.416 1.00 85.62 287 LEU A C 1
ATOM 2336 O O . LEU A 1 287 ? -19.976 3.373 -3.947 1.00 85.62 287 LEU A O 1
ATOM 2340 N N . GLU A 1 288 ? -19.150 1.345 -3.468 1.00 86.31 288 GLU A N 1
ATOM 2341 C CA . GLU A 1 288 ? -20.184 0.564 -4.135 1.00 86.31 288 GLU A CA 1
ATOM 2342 C C . GLU A 1 288 ? -21.570 0.816 -3.524 1.00 86.31 288 GLU A C 1
ATOM 2344 O O . GLU A 1 288 ? -22.529 1.071 -4.250 1.00 86.31 288 GLU A O 1
ATOM 2349 N N . GLN A 1 289 ? -21.673 0.826 -2.191 1.00 85.75 289 GLN A N 1
ATOM 2350 C CA . GLN A 1 289 ? -22.931 1.087 -1.476 1.00 85.75 289 GLN A CA 1
ATOM 2351 C C . GLN A 1 289 ? -23.422 2.533 -1.646 1.00 85.75 289 GLN A C 1
ATOM 2353 O O . GLN A 1 289 ? -24.627 2.807 -1.692 1.00 85.75 289 GLN A O 1
ATOM 2358 N N . LEU A 1 290 ? -22.495 3.488 -1.707 1.00 82.00 290 LEU A N 1
ATOM 2359 C CA . LEU A 1 290 ? -22.820 4.902 -1.882 1.00 82.00 290 LEU A CA 1
ATOM 2360 C C . LEU A 1 290 ? -23.132 5.242 -3.346 1.00 82.00 290 LEU A C 1
ATOM 2362 O O . LEU A 1 290 ? -24.018 6.061 -3.599 1.00 82.00 290 LEU A O 1
ATOM 2366 N N . ASN A 1 291 ? -22.476 4.574 -4.296 1.00 82.62 291 ASN A N 1
ATOM 2367 C CA . ASN A 1 291 ? -22.616 4.750 -5.740 1.00 82.62 291 ASN A CA 1
ATOM 2368 C C . ASN A 1 291 ? -22.512 6.237 -6.142 1.00 82.62 291 ASN A C 1
ATOM 2370 O O . ASN A 1 291 ? -21.515 6.883 -5.822 1.00 82.62 291 ASN A O 1
ATOM 2374 N N . ARG A 1 292 ? -23.543 6.807 -6.780 1.00 80.44 292 ARG A N 1
ATOM 2375 C CA . ARG A 1 292 ? -23.598 8.220 -7.204 1.00 80.44 292 ARG A CA 1
ATOM 2376 C C . ARG A 1 292 ? -23.658 9.229 -6.048 1.00 80.44 292 ARG A C 1
ATOM 2378 O O . ARG A 1 292 ? -23.596 10.424 -6.295 1.00 80.44 292 ARG A O 1
ATOM 2385 N N . ARG A 1 293 ? -23.799 8.771 -4.797 1.00 74.62 293 ARG A N 1
ATOM 2386 C CA . ARG A 1 293 ? -23.817 9.626 -3.593 1.00 74.62 293 ARG A CA 1
ATOM 2387 C C . ARG A 1 293 ? -22.422 9.911 -3.032 1.00 74.62 293 ARG A C 1
ATOM 2389 O O . ARG A 1 293 ? -22.315 10.588 -2.015 1.00 74.62 293 ARG A O 1
ATOM 2396 N N . VAL A 1 294 ? -21.376 9.339 -3.630 1.00 72.62 294 VAL A N 1
ATOM 2397 C CA . VAL A 1 294 ? -19.986 9.654 -3.281 1.00 72.62 294 VAL A CA 1
ATOM 2398 C C . VAL A 1 294 ? -19.696 11.097 -3.704 1.00 72.62 294 VAL A C 1
ATOM 2400 O O . VAL A 1 294 ? -19.978 11.452 -4.848 1.00 72.62 294 VAL A O 1
ATOM 2403 N N . LEU A 1 295 ? -19.185 11.896 -2.761 1.00 53.59 295 LEU A N 1
ATOM 2404 C CA . LEU A 1 295 ? -18.821 13.307 -2.941 1.00 53.59 295 LEU A CA 1
ATOM 2405 C C . LEU A 1 295 ? -17.523 13.472 -3.739 1.00 53.59 295 LEU A C 1
ATOM 2407 O O . LEU A 1 295 ? -16.618 12.621 -3.573 1.00 53.59 295 LEU A O 1
#

Organism: Paramuricea clavata (NCBI:txid317549)

Secondary structure (DSSP, 8-state):
-HHHHHH----PPP-GGGG----------------TT--PPP------SSTT--EEEEEEEE--TT-SS--S-EEETTEEE--S-HHHHHTT--SPP---HHHH-EEEEEEHHHHHHHHHTT-EEEEEEEEEE-S---S-TTHHHHHHHHHHHHHTT---TT--SHHHHHHHHHHHHHHH-----TTT----HHHHHHHHHHHHHHHHHHT--SS--EEEEE--HHHHHHHHT-TTEEEEEEEEEETTEEEEEEEE-GGG----TT--HHHHHHHHHHHHHHHHHHHHHHGGG--

Radius of gyration: 25.47 Å; chains: 1; bounding box: 76×45×71 Å

Sequence (295 aa):
MKDFFDNFEISEPLEPRHAFFGGRTNATCLYYDVQPEEKIRYVDFCSLYPCDYFGLVKCSVLPPRALYHPVLHYRTQDKFMFPSCRTCADNLQQELCYHSDAERTLLGTWVTLELEKALEKGYELMKVDKVWHFPEHTHGLFKDYIDTFLKIKQEASGFPPECDTDEKKGQYIADYAAKEGIQLDPRQIVKNPGLRALAKLMLNSFWGKFAQRPNMTKVKIISDPAEYFDLLSSDQINVTDTNFINDELIEVHFENVDEFVEADGKTNAVIAAFTTAHARLKLYGVLEQLNRRVL

Foldseek 3Di:
DVVCVVPDDPPDDDDLLQLFDAADDDDDDDDDDDDPPDDDDDDDDPPPDLPLFFFKWFFKKQADQPDRFAQDWAAEPNDIDRDNAQQCVNVVPPDRDPDDRVRRIGTTMHGSLSVVVRVVVPMDTDTTDDGDGDNDDDPCPCVVVLLVLVQQLQLQCADDPVQPDPVSLVVVQVVCCVPVVHHHDSVSNHHHPVSNVVSVCSNVVLLVQQQDDLKDWDKDKDQDVVVVVCQVPDPQKDFDDWDDPDPRIIITIIITDPVNRDDDPRYHSRSSSVVNSVNNVVVVVVCVVCPVVDD

InterPro domains:
  IPR004868 DNA-directed DNA polymerase, family B, mitochondria/virus [PF03175] (53-157)
  IPR004868 DNA-directed DNA polymerase, family B, mitochondria/virus [PF03175] (191-284)
  IPR043502 DNA/RNA polymerase superfamily [SSF56672] (6-294)

pLDDT: mean 82.3, std 15.84, range [29.97, 95.88]